Protein AF-W2JTZ6-F1 (afdb_monomer_lite)

Organism: Phytophthora nicotianae (NCBI:txid4792)

pLDDT: mean 95.56, std 3.24, range [76.06, 98.62]

InterPro domains:
  IPR036188 FAD/NAD(P)-binding domain superfamily [G3DSA:3.50.50.60] (10-244)
  IPR055275 Ferredoxin-NADP reductase-like [PTHR48467] (2-233)

Radius of gyration: 20.63 Å; chains: 1; bounding box: 49×45×59 Å

Sequence (244 aa):
MLEALPTPFGLVRSGVAPDHPEVKSVMNDFDKVAADERFHFLGNVRVGDDISLAELQRYYHAVVLAYGAAGDRELGVPGESLRGVMSARTFVNWYNGHPAFRDLELDLTHAETAVVIGQGNVAVDCARILTKKVDELATTDIAAHAVEALRNSGIKKVFLVGRRGSAQAAFTMKEIRELTKLKGVACIVDPGDLTRSMTAASEQEIKEQRARKRMNDLLVKAAEQFESAGDAERVVQIKFLSSP

Secondary structure (DSSP, 8-state):
-B-SSSS-STHHHHTS-TT-HHHHTTHHHHHHHHTSTT---B-S--BTTTB-HHHHHHH-S----------------TTTTSTT---HHHHHHHHTT-GGGTT-----SS-SEEEEE--SHHHHHHHHHHHS-HHHHTTTT--HHHHHHHHT----EEEEE-SS-GGG----HHHHHHHTT-TTEEEEE-HHHHHHH--HHHHHHHHH-HHHHHHHHHHHHHHHTSGGGGGSSEEEEEE-S---

Structure (mmCIF, N/CA/C/O backbone):
data_AF-W2JTZ6-F1
#
_entry.id   AF-W2JTZ6-F1
#
loop_
_atom_site.group_PDB
_atom_site.id
_atom_site.type_symbol
_atom_site.label_atom_id
_atom_site.label_alt_id
_atom_site.label_comp_id
_atom_site.label_asym_id
_atom_site.label_entity_id
_atom_site.label_seq_id
_atom_site.pdbx_PDB_ins_code
_atom_site.Cartn_x
_atom_site.Cartn_y
_atom_site.Cartn_z
_atom_site.occupancy
_atom_site.B_iso_or_equiv
_atom_site.auth_seq_id
_atom_site.auth_comp_id
_atom_site.auth_asym_id
_atom_site.auth_atom_id
_atom_site.pdbx_PDB_model_num
ATOM 1 N N . MET A 1 1 ? 12.398 1.020 -24.292 1.00 97.56 1 MET A N 1
ATOM 2 C CA . MET A 1 1 ? 12.126 0.742 -22.869 1.00 97.56 1 MET A CA 1
ATOM 3 C C . MET A 1 1 ? 12.391 -0.730 -22.619 1.00 97.56 1 MET A C 1
ATOM 5 O O . MET A 1 1 ? 11.814 -1.547 -23.326 1.00 97.56 1 MET A O 1
ATOM 9 N N . LEU A 1 2 ? 13.279 -1.044 -21.674 1.00 98.38 2 LEU A N 1
ATOM 10 C CA . LEU A 1 2 ? 13.535 -2.414 -21.222 1.00 98.38 2 LEU A CA 1
ATOM 11 C C . LEU A 1 2 ? 12.821 -2.622 -19.886 1.00 98.38 2 LEU A C 1
ATOM 13 O O . LEU A 1 2 ? 12.880 -1.733 -19.035 1.00 98.38 2 LEU A O 1
ATOM 17 N N . GLU A 1 3 ? 12.149 -3.754 -19.718 1.00 98.00 3 GLU A N 1
ATOM 18 C CA . GLU A 1 3 ? 11.386 -4.096 -18.515 1.00 98.00 3 GLU A CA 1
ATOM 19 C C . GLU A 1 3 ? 11.633 -5.559 -18.143 1.00 98.00 3 GLU A C 1
ATOM 21 O O . GLU A 1 3 ? 11.599 -6.442 -19.000 1.00 98.00 3 GLU A O 1
ATOM 26 N N . ALA A 1 4 ? 11.864 -5.820 -16.857 1.00 97.12 4 ALA A N 1
ATOM 27 C CA . ALA A 1 4 ? 12.154 -7.157 -16.354 1.00 97.12 4 ALA A CA 1
ATOM 28 C C . ALA A 1 4 ? 10.924 -8.075 -16.404 1.00 97.12 4 ALA A C 1
ATOM 30 O O . ALA A 1 4 ? 11.069 -9.287 -16.541 1.00 97.12 4 ALA A O 1
ATOM 31 N N . LEU A 1 5 ? 9.716 -7.522 -16.286 1.00 97.06 5 LEU A N 1
ATOM 32 C CA . LEU A 1 5 ? 8.464 -8.261 -16.427 1.00 97.06 5 LEU A CA 1
ATOM 33 C C . LEU A 1 5 ? 7.993 -8.330 -17.891 1.00 97.06 5 LEU A C 1
ATOM 35 O O . LEU A 1 5 ? 8.335 -7.477 -18.709 1.00 97.06 5 LEU A O 1
ATOM 39 N N . PRO A 1 6 ? 7.148 -9.313 -18.250 1.00 97.31 6 PRO A N 1
ATOM 40 C CA . PRO A 1 6 ? 6.520 -9.343 -19.573 1.00 97.31 6 PRO A CA 1
ATOM 41 C C . PRO A 1 6 ? 5.499 -8.209 -19.772 1.00 97.31 6 PRO A C 1
ATOM 43 O O . PRO A 1 6 ? 5.140 -7.893 -20.903 1.00 97.31 6 PRO A O 1
ATOM 46 N N . THR A 1 7 ? 5.015 -7.601 -18.685 1.00 97.00 7 THR A N 1
ATOM 47 C CA . THR A 1 7 ? 3.999 -6.542 -18.703 1.00 97.00 7 THR A CA 1
ATOM 48 C C . THR A 1 7 ? 4.588 -5.191 -18.283 1.00 97.00 7 THR A C 1
ATOM 50 O O . THR A 1 7 ? 5.295 -5.157 -17.274 1.00 97.00 7 THR A O 1
ATOM 53 N N . PRO A 1 8 ? 4.253 -4.082 -18.971 1.00 97.38 8 PRO A N 1
ATOM 54 C CA . PRO A 1 8 ? 4.706 -2.738 -18.610 1.00 97.38 8 PRO A CA 1
ATOM 55 C C . PRO A 1 8 ? 3.950 -2.159 -17.392 1.00 97.38 8 PRO A C 1
ATOM 57 O O . PRO A 1 8 ? 3.189 -2.845 -16.707 1.00 97.38 8 PRO A O 1
ATOM 60 N N . PHE A 1 9 ? 4.151 -0.856 -17.153 1.00 97.44 9 PHE A N 1
ATOM 61 C CA . PHE A 1 9 ? 3.452 0.013 -16.185 1.00 97.44 9 PHE A CA 1
ATOM 62 C C . PHE A 1 9 ? 3.862 -0.112 -14.713 1.00 97.44 9 PHE A C 1
ATOM 64 O O . PHE A 1 9 ? 3.437 0.711 -13.896 1.00 97.44 9 PHE A O 1
ATOM 71 N N . GLY A 1 10 ? 4.708 -1.084 -14.364 1.00 96.69 10 GLY A N 1
ATOM 72 C CA . GLY A 1 10 ? 5.255 -1.233 -13.014 1.00 96.69 10 GLY A CA 1
ATOM 73 C C . GLY A 1 10 ? 4.166 -1.193 -11.937 1.00 96.69 10 GLY A C 1
ATOM 74 O O . GLY A 1 10 ? 3.127 -1.844 -12.060 1.00 96.69 10 GLY A O 1
ATOM 75 N N . LEU A 1 11 ? 4.368 -0.372 -10.901 1.00 96.94 11 LEU A N 1
ATOM 76 C CA . LEU A 1 11 ? 3.443 -0.272 -9.766 1.00 96.94 11 LEU A CA 1
ATOM 77 C C . LEU A 1 11 ? 2.056 0.273 -10.121 1.00 96.94 11 LEU A C 1
ATOM 79 O O . LEU A 1 11 ? 1.141 0.086 -9.329 1.00 96.94 11 LEU A O 1
ATOM 83 N N . VAL A 1 12 ? 1.842 0.897 -11.282 1.00 97.50 12 VAL A N 1
ATOM 84 C CA . VAL A 1 12 ? 0.470 1.240 -11.694 1.00 97.50 12 VAL A CA 1
ATOM 85 C C . VAL A 1 12 ? -0.347 -0.040 -11.918 1.00 97.50 12 VAL A C 1
ATOM 87 O O . VAL A 1 12 ? -1.531 -0.075 -11.600 1.00 97.50 12 VAL A O 1
ATOM 90 N N . ARG A 1 13 ? 0.295 -1.117 -12.393 1.00 96.62 13 ARG A N 1
ATOM 91 C CA . ARG A 1 13 ? -0.318 -2.443 -12.553 1.00 96.62 13 ARG A CA 1
ATOM 92 C C . ARG A 1 13 ? -0.209 -3.289 -11.288 1.00 96.62 13 ARG A C 1
ATOM 94 O O . ARG A 1 13 ? -1.208 -3.836 -10.844 1.00 96.62 13 ARG A O 1
ATOM 101 N N . SER A 1 14 ? 0.995 -3.415 -10.732 1.00 94.75 14 SER A N 1
ATOM 102 C CA . SER A 1 14 ? 1.284 -4.363 -9.646 1.00 94.75 14 SER A CA 1
ATOM 103 C C . SER A 1 14 ? 1.190 -3.775 -8.236 1.00 94.75 14 SER A C 1
ATOM 105 O O . SER A 1 14 ? 1.214 -4.526 -7.266 1.00 94.75 14 SER A O 1
ATOM 107 N N . GLY A 1 15 ? 1.081 -2.452 -8.096 1.00 95.88 15 GLY A N 1
ATOM 108 C CA . GLY A 1 15 ? 1.086 -1.749 -6.809 1.00 95.88 15 GLY A CA 1
ATOM 109 C C . GLY A 1 15 ? -0.256 -1.119 -6.449 1.00 95.88 15 GLY A C 1
ATOM 110 O O . GLY A 1 15 ? -0.787 -1.386 -5.375 1.00 95.88 15 GLY A O 1
ATOM 111 N N . VAL A 1 16 ? -0.808 -0.290 -7.339 1.00 97.75 16 VAL A N 1
ATOM 112 C CA . VAL A 1 16 ? -2.101 0.382 -7.143 1.00 97.75 16 VAL A CA 1
ATOM 113 C C . VAL A 1 16 ? -3.165 -0.664 -6.833 1.00 97.75 16 VAL A C 1
ATOM 115 O O . VAL A 1 16 ? -3.282 -1.667 -7.542 1.00 97.75 16 VAL A O 1
ATOM 118 N N . ALA A 1 17 ? -3.912 -0.440 -5.754 1.00 97.44 17 ALA A N 1
ATOM 119 C CA . ALA A 1 17 ? -4.922 -1.378 -5.303 1.00 97.44 17 ALA A CA 1
ATOM 120 C C . ALA A 1 17 ? -5.992 -1.606 -6.388 1.00 97.44 17 ALA A C 1
ATOM 122 O O . ALA A 1 17 ? -6.328 -0.685 -7.141 1.00 97.44 17 ALA A O 1
ATOM 123 N N . PRO A 1 18 ? -6.543 -2.823 -6.483 1.00 97.19 18 PRO A N 1
ATOM 124 C CA . PRO A 1 18 ? -7.492 -3.174 -7.533 1.00 97.19 18 PRO A CA 1
ATOM 125 C C . PRO A 1 18 ? -8.821 -2.418 -7.409 1.00 97.19 18 PRO A C 1
ATOM 127 O O . PRO A 1 18 ? -9.527 -2.213 -8.392 1.00 97.19 18 PRO A O 1
ATOM 130 N N . ASP A 1 19 ? -9.139 -1.919 -6.214 1.00 96.00 19 ASP A N 1
ATOM 131 C CA . ASP A 1 19 ? -10.301 -1.074 -5.970 1.00 96.00 19 ASP A CA 1
ATOM 132 C C . ASP A 1 19 ? -10.053 0.435 -6.159 1.00 96.00 19 ASP A C 1
ATOM 134 O O . ASP A 1 19 ? -10.932 1.232 -5.833 1.00 96.00 19 ASP A O 1
ATOM 138 N N . HIS A 1 20 ? -8.911 0.810 -6.754 1.00 96.69 20 HIS A N 1
ATOM 139 C CA . HIS A 1 20 ? -8.592 2.162 -7.243 1.00 96.69 20 HIS A CA 1
ATOM 140 C C . HIS A 1 20 ? -8.365 2.207 -8.768 1.00 96.69 20 HIS A C 1
ATOM 142 O O . HIS A 1 20 ? -7.307 2.657 -9.236 1.00 96.69 20 HIS A O 1
ATOM 148 N N . PRO A 1 21 ? -9.328 1.752 -9.592 1.00 94.94 21 PRO A N 1
ATOM 149 C CA . PRO A 1 21 ? -9.170 1.722 -11.046 1.00 94.94 21 PRO A CA 1
ATOM 150 C C . PRO A 1 21 ? -8.955 3.118 -11.651 1.00 94.94 21 PRO A C 1
ATOM 152 O O . PRO A 1 21 ? -8.290 3.256 -12.678 1.00 94.94 21 PRO A O 1
ATOM 155 N N . GLU A 1 22 ? -9.452 4.177 -11.009 1.00 95.06 22 GLU A N 1
ATOM 156 C CA . GLU A 1 22 ? -9.273 5.551 -11.469 1.00 95.06 22 GLU A CA 1
ATOM 157 C C . GLU A 1 22 ? -7.802 5.981 -11.466 1.00 95.06 22 GLU A C 1
ATOM 159 O O . GLU A 1 22 ? -7.385 6.735 -12.344 1.00 95.06 22 GLU A O 1
ATOM 164 N N . VAL A 1 23 ? -6.991 5.463 -10.538 1.00 93.88 23 VAL A N 1
ATOM 165 C CA . VAL A 1 23 ? -5.548 5.742 -10.491 1.00 93.88 23 VAL A CA 1
ATOM 166 C C . VAL A 1 23 ? -4.819 4.987 -11.607 1.00 93.88 23 VAL A C 1
ATOM 168 O O . VAL A 1 23 ? -3.849 5.500 -12.164 1.00 93.88 23 VAL A O 1
ATOM 171 N N . LYS A 1 24 ? -5.322 3.810 -12.007 1.00 96.38 24 LYS A N 1
ATOM 172 C CA . LYS A 1 24 ? -4.776 3.018 -13.123 1.00 96.38 24 LYS A CA 1
ATOM 173 C C . LYS A 1 24 ? -5.055 3.644 -14.497 1.00 96.38 24 LYS A C 1
ATOM 175 O O . LYS A 1 24 ? -4.393 3.289 -15.466 1.00 96.38 24 LYS A O 1
ATOM 180 N N . SER A 1 25 ? -5.957 4.626 -14.592 1.00 95.38 25 SER A N 1
ATOM 181 C CA . SER A 1 25 ? -6.296 5.301 -15.857 1.00 95.38 25 SER A CA 1
ATOM 182 C C . SER A 1 25 ? -5.115 6.001 -16.546 1.00 95.38 25 SER A C 1
ATOM 184 O O . SER A 1 25 ? -5.151 6.175 -17.765 1.00 95.38 25 SER A O 1
ATOM 186 N N . VAL A 1 26 ? -4.047 6.329 -15.804 1.00 96.50 26 VAL A N 1
ATOM 187 C CA . VAL A 1 26 ? -2.792 6.870 -16.358 1.00 96.50 26 VAL A CA 1
ATOM 188 C C . VAL A 1 26 ? -2.120 5.913 -17.354 1.00 96.50 26 VAL A C 1
ATOM 190 O O . VAL A 1 26 ? -1.372 6.362 -18.218 1.00 96.50 26 VAL A O 1
ATOM 193 N N . MET A 1 27 ? -2.431 4.608 -17.304 1.00 96.56 27 MET A N 1
ATOM 194 C CA . MET A 1 27 ? -1.969 3.640 -18.309 1.00 96.56 27 MET A CA 1
ATOM 195 C C . MET A 1 27 ? -2.366 4.053 -19.732 1.00 96.56 27 MET A C 1
ATOM 197 O O . MET A 1 27 ? -1.565 3.887 -20.642 1.00 96.56 27 MET A O 1
ATOM 201 N N . ASN A 1 28 ? -3.523 4.701 -19.915 1.00 97.00 28 ASN A N 1
ATOM 202 C CA . ASN A 1 28 ? -3.952 5.188 -21.229 1.00 97.00 28 ASN A CA 1
ATOM 203 C C . ASN A 1 28 ? -2.989 6.236 -21.809 1.00 97.00 28 ASN A C 1
ATOM 205 O O . ASN A 1 28 ? -2.818 6.322 -23.022 1.00 97.00 28 ASN A O 1
ATOM 209 N N . ASP A 1 29 ? -2.374 7.063 -20.961 1.00 97.31 29 ASP A N 1
ATOM 210 C CA . ASP A 1 29 ? -1.395 8.051 -21.414 1.00 97.31 29 ASP A CA 1
ATOM 211 C C . ASP A 1 29 ? -0.051 7.389 -21.733 1.00 97.31 29 ASP A C 1
ATOM 213 O O . ASP A 1 29 ? 0.616 7.785 -22.688 1.00 97.31 29 ASP A O 1
ATOM 217 N N . PHE A 1 30 ? 0.318 6.331 -21.004 1.00 97.44 30 PHE A N 1
ATOM 218 C CA . PHE A 1 30 ? 1.478 5.509 -21.349 1.00 97.44 30 PHE A CA 1
ATOM 219 C C . PHE A 1 30 ? 1.282 4.776 -22.676 1.00 97.44 30 PHE A C 1
ATOM 221 O O . PHE A 1 30 ? 2.208 4.753 -23.482 1.00 97.44 30 PHE A O 1
ATOM 228 N N . ASP A 1 31 ? 0.083 4.260 -22.946 1.00 97.50 31 ASP A N 1
ATOM 229 C CA . ASP A 1 31 ? -0.252 3.62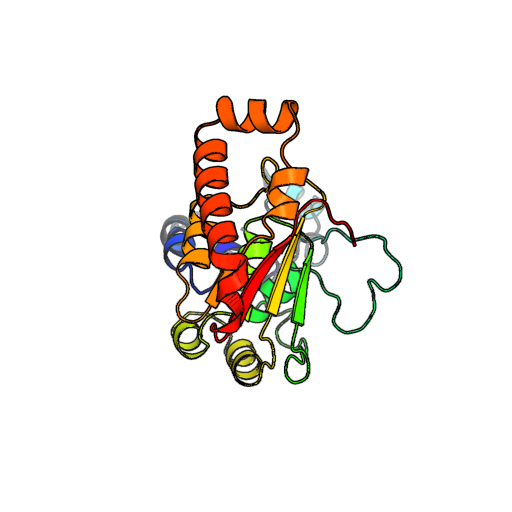1 -24.221 1.00 97.50 31 ASP A CA 1
ATOM 230 C C . ASP A 1 31 ? -0.155 4.601 -25.395 1.00 97.50 31 ASP A C 1
ATOM 232 O O . ASP A 1 31 ? 0.398 4.261 -26.439 1.00 97.50 31 ASP A O 1
ATOM 236 N N . LYS A 1 32 ? -0.605 5.852 -25.220 1.00 97.69 32 LYS A N 1
ATOM 237 C CA . LYS A 1 32 ? -0.434 6.901 -26.243 1.00 97.69 32 LYS A CA 1
ATOM 238 C C . LYS A 1 32 ? 1.036 7.168 -26.555 1.00 97.69 32 LYS A C 1
ATOM 240 O O . LYS A 1 32 ? 1.377 7.370 -27.715 1.00 97.69 32 LYS A O 1
ATOM 245 N N . VAL A 1 33 ? 1.899 7.184 -25.537 1.00 97.00 33 VAL A N 1
ATOM 246 C CA . VAL A 1 33 ? 3.350 7.334 -25.731 1.00 97.00 33 VAL A CA 1
ATOM 247 C C . VAL A 1 33 ? 3.932 6.097 -26.415 1.00 97.00 33 VAL A C 1
ATOM 249 O O . VAL A 1 33 ? 4.762 6.230 -27.310 1.00 97.00 33 VAL A O 1
ATOM 252 N N . ALA A 1 34 ? 3.489 4.901 -26.022 1.00 97.31 34 ALA A N 1
ATOM 253 C CA . ALA A 1 34 ? 3.981 3.644 -26.571 1.00 97.31 34 ALA A CA 1
ATOM 254 C C . ALA A 1 34 ? 3.547 3.392 -28.025 1.00 97.31 34 ALA A C 1
ATOM 256 O O . ALA A 1 34 ? 4.187 2.602 -28.712 1.00 97.31 34 ALA A O 1
ATOM 257 N N . ALA A 1 35 ? 2.491 4.065 -28.491 1.00 97.69 35 ALA A N 1
ATOM 258 C CA . ALA A 1 35 ? 2.005 3.997 -29.867 1.00 97.69 35 ALA A CA 1
ATOM 259 C C . ALA A 1 35 ? 2.863 4.785 -30.878 1.00 97.69 35 ALA A C 1
ATOM 261 O O . ALA A 1 35 ? 2.657 4.651 -32.083 1.00 97.69 35 ALA A O 1
ATOM 262 N N . ASP A 1 36 ? 3.800 5.620 -30.420 1.00 98.31 36 ASP A N 1
ATOM 263 C CA . ASP A 1 36 ? 4.726 6.334 -31.300 1.00 98.31 36 ASP A CA 1
ATOM 264 C C . ASP A 1 36 ? 5.727 5.354 -31.937 1.00 98.31 36 ASP A C 1
ATOM 266 O O . ASP A 1 36 ? 6.377 4.591 -31.227 1.00 98.31 36 ASP A O 1
ATOM 270 N N . GLU A 1 37 ? 5.911 5.401 -33.260 1.00 98.06 37 GLU A N 1
ATOM 271 C CA . GLU A 1 37 ? 6.823 4.503 -33.999 1.00 98.06 37 GLU A CA 1
ATOM 272 C C . GLU A 1 37 ? 8.285 4.574 -33.521 1.00 98.06 37 GLU A C 1
ATOM 274 O O . GLU A 1 37 ? 9.084 3.668 -33.757 1.00 98.06 37 GLU A O 1
ATOM 279 N N . ARG A 1 38 ? 8.667 5.658 -32.837 1.00 98.31 38 ARG A N 1
ATOM 280 C CA . ARG A 1 38 ? 10.009 5.832 -32.267 1.00 98.31 38 ARG A CA 1
ATOM 281 C C . ARG A 1 38 ? 10.167 5.099 -30.933 1.00 98.31 38 ARG A C 1
ATOM 283 O O . ARG A 1 38 ? 11.293 4.944 -30.452 1.00 98.31 38 ARG A O 1
ATOM 290 N N . PHE A 1 39 ? 9.075 4.656 -30.315 1.00 98.44 39 PHE A N 1
ATOM 291 C CA . PHE A 1 39 ? 9.077 3.940 -29.049 1.00 98.44 39 PHE A CA 1
ATOM 292 C C . PHE A 1 39 ? 9.062 2.424 -29.266 1.00 98.44 39 PHE A C 1
ATOM 294 O O . PHE A 1 39 ? 8.254 1.880 -30.004 1.00 98.44 39 PHE A O 1
ATOM 301 N N . HIS A 1 40 ? 9.945 1.725 -28.554 1.00 97.94 40 HIS A N 1
ATOM 302 C CA . HIS A 1 40 ? 10.020 0.266 -28.578 1.00 97.94 40 HIS A CA 1
ATOM 303 C C . HIS A 1 40 ? 10.005 -0.272 -27.148 1.00 97.94 40 HIS A C 1
ATOM 305 O O . HIS A 1 40 ? 10.803 0.169 -26.310 1.00 97.94 40 HIS A O 1
ATOM 311 N N . PHE A 1 41 ? 9.119 -1.227 -26.865 1.00 98.25 41 PHE A N 1
ATOM 312 C CA . PHE A 1 41 ? 9.052 -1.945 -25.592 1.00 98.25 41 PHE A CA 1
ATOM 313 C C . PHE A 1 41 ? 9.634 -3.351 -25.737 1.00 98.25 41 PHE A C 1
ATOM 315 O O . PHE A 1 41 ? 9.275 -4.086 -26.653 1.00 98.25 41 PHE A O 1
ATOM 322 N N . LEU A 1 42 ? 10.512 -3.722 -24.809 1.00 98.12 42 LEU A N 1
ATOM 323 C CA . LEU A 1 42 ? 11.109 -5.049 -24.700 1.00 98.12 42 LEU A CA 1
ATOM 324 C C . LEU A 1 42 ? 10.929 -5.515 -23.252 1.00 98.12 42 LEU A C 1
ATOM 326 O O . LEU A 1 42 ? 11.684 -5.114 -22.364 1.00 98.12 42 LEU A O 1
ATOM 330 N N . GLY A 1 43 ? 9.878 -6.300 -23.022 1.00 98.12 43 GLY A N 1
ATOM 331 C CA . GLY A 1 43 ? 9.610 -6.939 -21.734 1.00 98.12 43 GLY A CA 1
ATOM 332 C C . GLY A 1 43 ? 10.411 -8.227 -21.555 1.00 98.12 43 GLY A C 1
ATOM 333 O O . GLY A 1 43 ? 10.981 -8.751 -22.511 1.00 98.12 43 GLY A O 1
ATOM 334 N N . ASN A 1 44 ? 10.412 -8.755 -20.332 1.00 98.06 44 ASN A N 1
ATOM 335 C CA . ASN A 1 44 ? 11.187 -9.935 -19.941 1.00 98.06 44 ASN A CA 1
ATOM 336 C C . ASN A 1 44 ? 12.702 -9.781 -20.205 1.00 98.06 44 ASN A C 1
ATOM 338 O O . ASN A 1 44 ? 13.369 -10.742 -20.580 1.00 98.06 44 ASN A O 1
ATOM 342 N N . VAL A 1 45 ? 13.224 -8.561 -20.037 1.00 98.06 45 VAL A N 1
ATOM 343 C CA . VAL A 1 45 ? 14.650 -8.222 -20.145 1.00 98.06 45 VAL A CA 1
ATOM 344 C C . VAL A 1 45 ? 15.094 -7.533 -18.862 1.00 98.06 45 VAL A C 1
ATOM 346 O O . VAL A 1 45 ? 14.734 -6.386 -18.581 1.00 98.06 45 VAL A O 1
ATOM 349 N N . ARG A 1 46 ? 15.913 -8.220 -18.074 1.00 96.94 46 ARG A N 1
ATOM 350 C CA . ARG A 1 46 ? 16.429 -7.734 -16.802 1.00 96.94 46 ARG A CA 1
ATOM 351 C C . ARG A 1 46 ? 17.819 -7.136 -16.967 1.00 96.94 46 ARG A C 1
ATOM 353 O O . ARG A 1 46 ? 18.819 -7.834 -17.119 1.00 96.94 46 ARG A O 1
ATOM 360 N N . VAL A 1 47 ? 17.889 -5.812 -16.876 1.00 97.25 47 VAL A N 1
ATOM 361 C CA . VAL A 1 47 ? 19.167 -5.091 -16.861 1.00 97.25 47 VAL A CA 1
ATOM 362 C C . VAL A 1 47 ? 19.938 -5.433 -15.582 1.00 97.25 47 VAL A C 1
ATOM 364 O O . VAL A 1 47 ? 19.403 -5.301 -14.484 1.00 97.25 47 VAL A O 1
ATOM 367 N N . GLY A 1 48 ? 21.192 -5.848 -15.735 1.00 96.19 48 GLY A N 1
ATOM 368 C CA . GLY A 1 48 ? 22.047 -6.387 -14.675 1.00 96.19 48 GLY A CA 1
ATOM 369 C C . GLY A 1 48 ? 22.265 -7.898 -14.784 1.00 96.19 48 GLY A C 1
ATOM 370 O O . GLY A 1 48 ? 23.355 -8.346 -14.442 1.00 96.19 48 GLY A O 1
ATOM 371 N N . ASP A 1 49 ? 21.291 -8.630 -15.339 1.00 96.50 49 ASP A N 1
ATOM 372 C CA . ASP A 1 49 ? 21.340 -10.091 -15.488 1.00 96.50 49 ASP A CA 1
ATOM 373 C C . ASP A 1 49 ? 21.413 -10.496 -16.972 1.00 96.50 49 ASP A C 1
ATOM 375 O O . ASP A 1 49 ? 22.392 -11.104 -17.399 1.00 96.50 49 ASP A O 1
ATOM 379 N N . ASP A 1 50 ? 20.421 -10.101 -17.779 1.00 97.69 50 ASP A N 1
ATOM 380 C CA . ASP A 1 50 ? 20.343 -10.441 -19.210 1.00 97.69 50 ASP A CA 1
ATOM 381 C C . ASP A 1 50 ? 21.198 -9.508 -20.083 1.00 97.69 50 ASP A C 1
ATOM 383 O O . ASP A 1 50 ? 21.691 -9.896 -21.140 1.00 97.69 50 ASP A O 1
ATOM 387 N N . ILE A 1 51 ? 21.352 -8.252 -19.651 1.00 97.75 51 ILE A N 1
ATOM 388 C CA . ILE A 1 51 ? 22.195 -7.240 -20.297 1.00 97.75 51 ILE A CA 1
ATOM 389 C C . ILE A 1 51 ? 22.768 -6.291 -19.248 1.00 97.75 51 ILE A C 1
ATOM 391 O O . ILE A 1 51 ? 22.047 -5.778 -18.391 1.00 97.75 51 ILE A O 1
ATOM 395 N N . SER A 1 52 ? 24.067 -6.017 -19.302 1.00 98.06 52 SER A N 1
ATOM 396 C CA . SER A 1 52 ? 24.711 -5.107 -18.358 1.00 98.06 52 SER A CA 1
ATOM 397 C C . SER A 1 52 ? 24.453 -3.634 -18.700 1.00 98.06 52 SER A C 1
ATOM 399 O O . SER A 1 52 ? 24.246 -3.250 -19.854 1.00 98.06 52 SER A O 1
ATOM 401 N N . LEU A 1 53 ? 24.543 -2.759 -17.692 1.00 97.88 53 LEU A N 1
ATOM 402 C CA . LEU A 1 53 ? 24.487 -1.310 -17.914 1.00 97.88 53 LEU A CA 1
ATOM 403 C C . LEU A 1 53 ? 25.613 -0.828 -18.847 1.00 97.88 53 LEU A C 1
ATOM 405 O O . LEU A 1 53 ? 25.390 0.054 -19.673 1.00 97.88 53 LEU A O 1
ATOM 409 N N . ALA A 1 54 ? 26.803 -1.427 -18.741 1.00 98.06 54 ALA A N 1
ATOM 410 C CA . ALA A 1 54 ? 27.949 -1.083 -19.577 1.00 98.06 54 ALA A CA 1
ATOM 411 C C . ALA A 1 54 ? 27.705 -1.415 -21.058 1.00 98.06 54 ALA A C 1
ATOM 413 O O . ALA A 1 54 ? 28.127 -0.660 -21.931 1.00 98.06 54 ALA A O 1
ATOM 414 N N . GLU A 1 55 ? 27.007 -2.514 -21.355 1.00 97.94 55 GLU A N 1
ATOM 415 C CA . GLU A 1 55 ? 26.590 -2.839 -22.722 1.00 97.94 55 GLU A CA 1
ATOM 416 C C . GLU A 1 55 ? 25.572 -1.826 -23.243 1.00 97.94 55 GLU A C 1
ATOM 418 O O . GLU A 1 55 ? 25.760 -1.288 -24.331 1.00 97.94 55 GLU A O 1
ATOM 423 N N . LEU A 1 56 ? 24.554 -1.473 -22.451 1.00 97.94 56 LEU A N 1
ATOM 424 C CA . LEU A 1 56 ? 23.579 -0.447 -22.845 1.00 97.94 56 LEU A CA 1
ATOM 425 C C . LEU A 1 56 ? 24.249 0.894 -23.168 1.00 97.94 56 LEU A C 1
ATOM 427 O O . LEU A 1 56 ? 23.922 1.519 -24.172 1.00 97.94 56 LEU A O 1
ATOM 431 N N . GLN A 1 57 ? 25.230 1.313 -22.369 1.00 97.94 57 GLN A N 1
ATOM 432 C CA . GLN A 1 57 ? 25.975 2.555 -22.599 1.00 97.94 57 GLN A CA 1
ATOM 433 C C . GLN A 1 57 ? 26.804 2.554 -23.894 1.00 97.94 57 GLN A C 1
ATOM 435 O O . GLN A 1 57 ? 27.165 3.624 -24.375 1.00 97.94 57 GLN A O 1
ATOM 440 N N . ARG A 1 58 ? 27.106 1.385 -24.477 1.00 98.06 58 ARG A N 1
ATOM 441 C CA . ARG A 1 58 ? 27.779 1.290 -25.786 1.00 98.06 58 ARG A CA 1
ATOM 442 C C . ARG A 1 58 ? 26.811 1.465 -26.953 1.00 98.06 58 ARG A C 1
ATOM 444 O O . ARG A 1 58 ? 27.216 1.973 -27.993 1.00 98.06 58 ARG A O 1
ATOM 451 N N . TYR A 1 59 ? 25.562 1.022 -26.796 1.00 96.56 59 TYR A N 1
ATOM 452 C CA . TYR A 1 59 ? 24.561 1.019 -27.870 1.00 96.56 59 TYR A CA 1
ATOM 453 C C . TYR A 1 59 ? 23.651 2.251 -27.873 1.00 96.56 59 TYR A C 1
ATOM 455 O O . TYR A 1 59 ? 23.080 2.583 -28.909 1.00 96.56 59 TYR A O 1
ATOM 463 N N . TYR A 1 60 ? 23.509 2.932 -26.736 1.00 98.06 60 TYR A N 1
ATOM 464 C CA . TYR A 1 60 ? 22.617 4.077 -26.583 1.00 98.06 60 TYR A CA 1
ATOM 465 C C . TYR A 1 60 ? 23.389 5.344 -26.215 1.00 98.06 60 TYR A C 1
ATOM 467 O O . TYR A 1 60 ? 24.249 5.330 -25.340 1.00 98.06 60 TYR A O 1
ATOM 475 N N . HIS A 1 61 ? 23.013 6.472 -26.824 1.00 98.44 61 HIS A N 1
ATOM 476 C CA . HIS A 1 61 ? 23.574 7.790 -26.497 1.00 98.44 61 HIS A CA 1
ATOM 477 C C . HIS A 1 61 ? 23.323 8.208 -25.038 1.00 98.44 61 HIS A C 1
ATOM 479 O O . HIS A 1 61 ? 24.114 8.947 -24.458 1.00 98.44 61 HIS A O 1
ATOM 485 N N . ALA A 1 62 ? 22.209 7.761 -24.454 1.00 98.31 62 ALA A N 1
ATOM 486 C CA . ALA A 1 62 ? 21.843 8.013 -23.068 1.00 98.31 62 ALA A CA 1
ATOM 487 C C . ALA A 1 62 ? 21.037 6.836 -22.509 1.00 98.31 62 ALA A C 1
ATOM 489 O O . ALA A 1 62 ? 20.264 6.204 -23.230 1.00 98.31 62 ALA A O 1
ATOM 490 N N . VAL A 1 63 ? 21.189 6.577 -21.209 1.00 98.12 63 VAL A N 1
ATOM 491 C CA . VAL A 1 63 ? 20.444 5.545 -20.478 1.00 98.12 63 VAL A CA 1
ATOM 492 C C . VAL A 1 63 ? 19.766 6.191 -19.275 1.00 98.12 63 VAL A C 1
ATOM 494 O O . VAL A 1 63 ? 20.426 6.834 -18.461 1.00 98.12 63 VAL A O 1
ATOM 497 N N . VAL A 1 64 ? 18.449 6.014 -19.158 1.00 98.31 64 VAL A N 1
ATOM 498 C CA . VAL A 1 64 ? 17.650 6.514 -18.031 1.00 98.31 64 VAL A CA 1
ATOM 499 C C . VAL A 1 64 ? 17.284 5.343 -17.125 1.00 98.31 64 VAL A C 1
ATOM 501 O O . VAL A 1 64 ? 16.596 4.417 -17.551 1.00 98.31 64 VAL A O 1
ATOM 504 N N . LEU A 1 65 ? 17.738 5.384 -15.872 1.00 97.69 65 LEU A N 1
ATOM 505 C CA . LEU A 1 65 ? 17.408 4.369 -14.873 1.00 97.69 65 LEU A CA 1
ATOM 506 C C . LEU A 1 65 ? 16.082 4.723 -14.192 1.00 97.69 65 LEU A C 1
ATOM 508 O O . LEU A 1 65 ? 16.003 5.698 -13.450 1.00 97.69 65 LEU A O 1
ATOM 512 N N . ALA A 1 66 ? 15.049 3.920 -14.449 1.00 97.19 66 ALA A N 1
ATOM 513 C CA . ALA A 1 66 ? 13.687 4.134 -13.952 1.00 97.19 66 ALA A CA 1
ATOM 514 C C . ALA A 1 66 ? 13.077 2.864 -13.319 1.00 97.19 66 ALA A C 1
ATOM 516 O O . ALA A 1 66 ? 11.875 2.638 -13.402 1.00 97.19 66 ALA A O 1
ATOM 517 N N . TYR A 1 67 ? 13.902 2.026 -12.680 1.00 95.62 67 TYR A N 1
ATOM 518 C CA . TYR A 1 67 ? 13.511 0.704 -12.156 1.00 95.62 67 TYR A CA 1
ATOM 519 C C . TYR A 1 67 ? 12.798 0.735 -10.786 1.00 95.62 67 TYR A C 1
ATOM 521 O O . TYR A 1 67 ? 12.508 -0.309 -10.202 1.00 95.62 67 TYR A O 1
ATOM 529 N N . GLY A 1 68 ? 12.513 1.926 -10.253 1.00 95.25 68 GLY A N 1
ATOM 530 C CA . GLY A 1 68 ? 11.833 2.092 -8.968 1.00 95.25 68 GLY A CA 1
ATOM 531 C C . GLY A 1 68 ? 12.636 1.567 -7.770 1.00 95.25 68 GLY A C 1
ATOM 532 O O . GLY A 1 68 ? 13.863 1.595 -7.762 1.00 95.25 68 GLY A O 1
ATOM 533 N N . ALA A 1 69 ? 11.928 1.119 -6.729 1.00 91.38 69 ALA A N 1
ATOM 534 C CA . ALA A 1 69 ? 12.512 0.594 -5.495 1.00 91.38 69 ALA A CA 1
ATOM 535 C C . ALA A 1 69 ? 11.920 -0.787 -5.168 1.00 91.38 69 ALA A C 1
ATOM 537 O O . ALA A 1 69 ? 10.826 -0.886 -4.606 1.00 91.38 69 ALA A O 1
ATOM 538 N N . ALA A 1 70 ? 12.646 -1.846 -5.536 1.00 79.62 70 ALA A N 1
ATOM 539 C CA . ALA A 1 70 ? 12.198 -3.235 -5.391 1.00 79.62 70 ALA A CA 1
ATOM 540 C C . ALA A 1 70 ? 12.453 -3.840 -3.997 1.00 79.62 70 ALA A C 1
ATOM 542 O O . ALA A 1 70 ? 11.792 -4.812 -3.634 1.00 79.62 70 ALA A O 1
ATOM 543 N N . GLY A 1 71 ? 13.384 -3.270 -3.222 1.00 81.81 71 GLY A N 1
ATOM 544 C CA . GLY A 1 71 ? 13.756 -3.752 -1.889 1.00 81.81 71 GLY A CA 1
ATOM 545 C C . GLY A 1 71 ? 12.775 -3.334 -0.792 1.00 81.81 71 GLY A C 1
ATOM 546 O O . GLY A 1 71 ? 12.282 -2.197 -0.770 1.00 81.81 71 GLY A O 1
ATOM 547 N N . ASP A 1 72 ? 12.486 -4.266 0.115 1.00 85.81 72 ASP A N 1
ATOM 548 C CA . ASP A 1 72 ? 11.683 -4.025 1.311 1.00 85.81 72 ASP A CA 1
ATOM 549 C C . ASP A 1 72 ? 12.531 -3.451 2.447 1.00 85.81 72 ASP A C 1
ATOM 551 O O . ASP A 1 72 ? 13.747 -3.618 2.496 1.00 85.81 72 ASP A O 1
ATOM 555 N N . ARG A 1 73 ? 11.873 -2.745 3.370 1.00 88.62 73 ARG A N 1
ATOM 556 C CA . ARG A 1 73 ? 12.489 -2.354 4.638 1.00 88.62 73 ARG A CA 1
ATOM 557 C C . ARG A 1 73 ? 12.151 -3.414 5.670 1.00 88.62 73 ARG A C 1
ATOM 559 O O . ARG A 1 73 ? 10.980 -3.567 6.011 1.00 88.62 73 ARG A O 1
ATOM 566 N N . GLU A 1 74 ? 13.173 -4.102 6.149 1.00 91.88 74 GLU A N 1
ATOM 567 C CA . GLU A 1 74 ? 13.061 -5.055 7.251 1.00 91.88 74 GLU A CA 1
ATOM 568 C C . GLU A 1 74 ? 12.785 -4.327 8.573 1.00 91.88 74 GLU A C 1
ATOM 570 O O . GLU A 1 74 ? 13.073 -3.129 8.718 1.00 91.88 74 GLU A O 1
ATOM 575 N N . LEU A 1 75 ? 12.175 -5.040 9.521 1.00 93.75 75 LEU A N 1
ATOM 576 C CA . LEU A 1 75 ? 11.869 -4.497 10.842 1.00 93.75 75 LEU A CA 1
ATOM 577 C C . LEU A 1 75 ? 13.091 -4.586 11.761 1.00 93.75 75 LEU A C 1
ATOM 579 O O . LEU A 1 75 ? 13.256 -3.720 12.619 1.00 93.75 75 LEU A O 1
ATOM 583 N N . GLY A 1 76 ? 13.953 -5.586 11.557 1.00 94.94 76 GLY A N 1
ATOM 584 C CA . GLY A 1 76 ? 15.130 -5.836 12.381 1.00 94.94 76 GLY A CA 1
ATOM 585 C C . GLY A 1 76 ? 14.764 -6.330 13.779 1.00 94.94 76 GLY A C 1
ATOM 586 O O . GLY A 1 76 ? 15.441 -5.978 14.746 1.00 94.94 76 GLY A O 1
ATOM 587 N N . VAL A 1 77 ? 13.666 -7.083 13.904 1.00 96.19 77 VAL A N 1
ATOM 588 C CA . VAL A 1 77 ? 13.136 -7.570 15.187 1.00 96.19 77 VAL A CA 1
ATOM 589 C C . VAL A 1 77 ? 13.147 -9.100 15.254 1.00 96.19 77 VAL A C 1
ATOM 591 O O . VAL A 1 77 ? 12.974 -9.770 14.231 1.00 96.19 77 VAL A O 1
ATOM 594 N N . PRO A 1 78 ? 13.315 -9.696 16.451 1.00 97.38 78 PRO A N 1
ATOM 595 C CA . PRO A 1 78 ? 13.231 -11.143 16.610 1.00 97.38 78 PRO A CA 1
ATOM 596 C C . PRO A 1 78 ? 11.906 -11.705 16.080 1.00 97.38 78 PRO A C 1
ATOM 598 O O . PRO A 1 78 ? 10.832 -11.227 16.433 1.00 97.38 78 PRO A O 1
ATOM 601 N N . GLY A 1 79 ? 11.989 -12.752 15.255 1.00 95.75 79 GLY A N 1
ATOM 602 C CA . GLY A 1 79 ? 10.818 -13.419 14.684 1.00 95.75 79 GLY A CA 1
ATOM 603 C C . GLY A 1 79 ? 10.298 -12.822 13.372 1.00 95.75 79 GLY A C 1
ATOM 604 O O . GLY A 1 79 ? 9.285 -13.303 12.873 1.00 95.75 79 GLY A O 1
ATOM 605 N N . GLU A 1 80 ? 10.981 -11.842 12.767 1.00 95.62 80 GLU A N 1
ATOM 606 C CA . GLU A 1 80 ? 10.543 -11.248 11.490 1.00 95.62 80 GLU A CA 1
ATOM 607 C C . GLU A 1 80 ? 10.557 -12.214 10.287 1.00 95.62 80 GLU A C 1
ATOM 609 O O . GLU A 1 80 ? 9.970 -11.917 9.252 1.00 95.62 80 GLU A O 1
ATOM 614 N N . SER A 1 81 ? 11.177 -13.389 10.435 1.00 94.25 81 SER A N 1
ATOM 615 C CA . SER A 1 81 ? 11.190 -14.478 9.448 1.00 94.25 81 SER A CA 1
ATOM 616 C C . SER A 1 81 ? 10.167 -15.590 9.720 1.00 94.25 81 SER A C 1
ATOM 618 O O . SER A 1 81 ? 10.138 -16.589 8.998 1.00 94.25 81 SER A O 1
ATOM 620 N N . LEU A 1 82 ? 9.341 -15.466 10.767 1.00 94.81 82 LEU A N 1
AT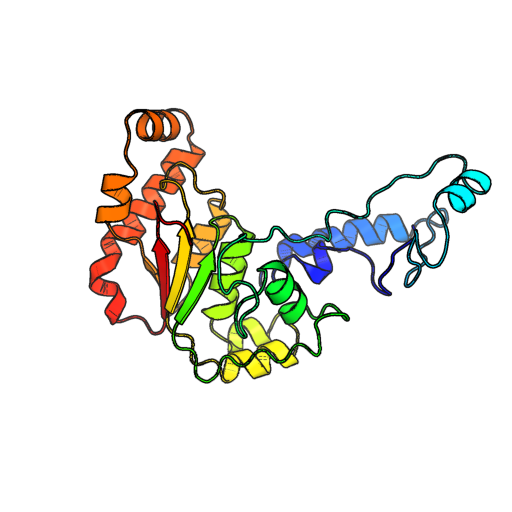OM 621 C CA . LEU A 1 82 ? 8.313 -16.460 11.081 1.00 94.81 82 LEU A CA 1
ATOM 622 C C . LEU A 1 82 ? 7.225 -16.501 10.000 1.00 94.81 82 LEU A C 1
ATOM 624 O O . LEU A 1 82 ? 6.884 -15.495 9.377 1.00 94.81 82 LEU A O 1
ATOM 628 N N . ARG A 1 83 ? 6.617 -17.680 9.821 1.00 92.12 83 ARG A N 1
ATOM 629 C CA . ARG A 1 83 ? 5.461 -17.847 8.931 1.00 92.12 83 ARG A CA 1
ATOM 630 C C . ARG A 1 83 ? 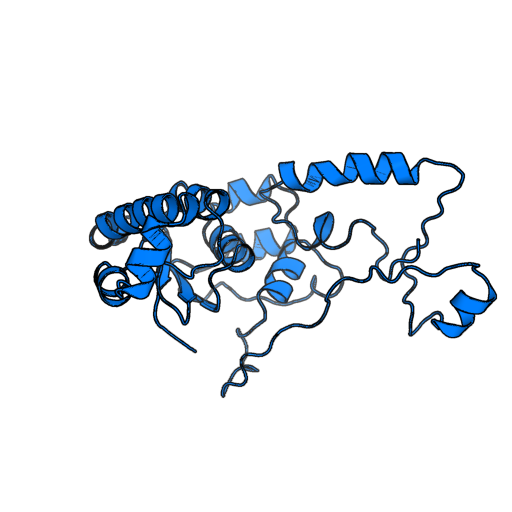4.347 -16.872 9.329 1.00 92.12 83 ARG A C 1
ATOM 632 O O . ARG A 1 83 ? 3.996 -16.774 10.500 1.00 92.12 83 ARG A O 1
ATOM 639 N N . GLY A 1 84 ? 3.777 -16.192 8.336 1.00 91.94 84 GLY A N 1
ATOM 640 C CA . GLY A 1 84 ? 2.745 -15.168 8.533 1.00 91.94 84 GLY A CA 1
ATOM 641 C C . GLY A 1 84 ? 3.296 -13.745 8.662 1.00 91.94 84 GLY A C 1
ATOM 642 O O . GLY A 1 84 ? 2.519 -12.797 8.577 1.00 91.94 84 GLY A O 1
ATOM 643 N N . VAL A 1 85 ? 4.617 -13.574 8.792 1.00 95.50 85 VAL A N 1
ATOM 644 C CA . VAL A 1 85 ? 5.275 -12.267 8.688 1.00 95.50 85 VAL A CA 1
ATOM 645 C C . VAL A 1 85 ? 5.724 -12.046 7.246 1.00 95.50 85 VAL A C 1
ATOM 647 O O . VAL A 1 85 ? 6.415 -12.874 6.658 1.00 95.50 85 VAL A O 1
ATOM 650 N N . MET A 1 86 ? 5.309 -10.928 6.655 1.00 95.25 86 MET A N 1
ATOM 651 C CA . MET A 1 86 ? 5.723 -10.524 5.311 1.00 95.25 86 MET A CA 1
ATOM 652 C C . MET A 1 86 ? 5.653 -9.013 5.141 1.00 95.25 86 MET A C 1
ATOM 654 O O . MET A 1 86 ? 4.955 -8.316 5.881 1.00 95.25 86 MET A O 1
ATOM 658 N N . SER A 1 87 ? 6.352 -8.501 4.131 1.00 96.00 87 SER A N 1
ATOM 659 C CA . SER A 1 87 ? 6.240 -7.098 3.759 1.00 96.00 87 SER A CA 1
ATOM 660 C C . SER A 1 87 ? 4.857 -6.789 3.181 1.00 96.00 87 SER A C 1
ATOM 662 O O . SER A 1 87 ? 4.222 -7.619 2.524 1.00 96.00 87 SER A O 1
ATOM 664 N N . ALA A 1 88 ? 4.403 -5.547 3.364 1.00 96.38 88 ALA A N 1
ATOM 665 C CA . ALA A 1 88 ? 3.177 -5.082 2.722 1.00 96.38 88 ALA A CA 1
ATOM 666 C C . ALA A 1 88 ? 3.276 -5.192 1.191 1.00 96.38 88 ALA A C 1
ATOM 668 O O . ALA A 1 88 ? 2.296 -5.536 0.541 1.00 96.38 88 ALA A O 1
ATOM 669 N N . ARG A 1 89 ? 4.468 -4.973 0.611 1.00 94.94 89 ARG A N 1
ATOM 670 C CA . ARG A 1 89 ? 4.687 -5.117 -0.833 1.00 94.94 89 ARG A CA 1
ATOM 671 C C . ARG A 1 89 ? 4.452 -6.553 -1.300 1.00 94.94 89 ARG A C 1
ATOM 673 O O . ARG A 1 89 ? 3.832 -6.730 -2.341 1.00 94.94 89 ARG A O 1
ATOM 680 N N . THR A 1 90 ? 4.898 -7.556 -0.545 1.00 95.75 90 THR A N 1
ATOM 681 C CA . THR A 1 90 ? 4.631 -8.971 -0.844 1.00 95.75 90 THR A CA 1
ATOM 682 C C . THR A 1 90 ? 3.130 -9.248 -0.907 1.00 95.75 90 THR A C 1
ATOM 684 O O . THR A 1 90 ? 2.661 -9.814 -1.892 1.00 95.75 90 THR A O 1
ATOM 687 N N . PHE A 1 91 ? 2.359 -8.769 0.074 1.00 97.44 91 PHE A N 1
ATOM 688 C CA . PHE A 1 91 ? 0.898 -8.905 0.069 1.00 97.44 91 PHE A CA 1
ATOM 689 C C . PHE A 1 91 ? 0.238 -8.167 -1.111 1.00 97.44 91 PHE A C 1
ATOM 691 O O . PHE A 1 91 ? -0.629 -8.725 -1.781 1.00 97.44 91 PHE A O 1
ATOM 698 N N . VAL A 1 92 ? 0.694 -6.946 -1.412 1.00 97.69 92 VAL A N 1
ATOM 699 C CA . VAL A 1 92 ? 0.218 -6.139 -2.550 1.00 97.69 92 VAL A CA 1
ATOM 700 C C . VAL A 1 92 ? 0.472 -6.830 -3.882 1.00 97.69 92 VAL A C 1
ATOM 702 O O . VAL A 1 92 ? -0.436 -6.992 -4.694 1.00 97.69 92 VAL A O 1
ATOM 705 N N . ASN A 1 93 ? 1.701 -7.288 -4.096 1.00 96.81 93 ASN A N 1
ATOM 706 C CA . ASN A 1 93 ? 2.087 -8.022 -5.290 1.00 96.81 93 ASN A CA 1
ATOM 707 C C . ASN A 1 93 ? 1.285 -9.320 -5.439 1.00 96.81 93 ASN A C 1
ATOM 709 O O . ASN A 1 93 ? 0.892 -9.662 -6.553 1.00 96.81 93 ASN A O 1
ATOM 713 N N . TRP A 1 94 ? 1.029 -10.025 -4.334 1.00 97.75 94 TRP A N 1
ATOM 714 C CA . TRP A 1 94 ? 0.221 -11.241 -4.323 1.00 97.75 94 TRP A CA 1
ATOM 715 C C . TRP A 1 94 ? -1.215 -10.975 -4.785 1.00 97.75 94 TRP A C 1
ATOM 717 O O . TRP A 1 94 ? -1.672 -11.642 -5.716 1.00 97.75 94 TRP A O 1
ATOM 727 N N . TYR A 1 95 ? -1.908 -9.978 -4.219 1.00 98.00 95 TYR A N 1
ATOM 728 C CA . TYR A 1 95 ? -3.293 -9.701 -4.620 1.00 98.00 95 TYR A CA 1
ATOM 729 C C . TYR A 1 95 ? -3.402 -9.045 -6.003 1.00 98.00 95 TYR A C 1
ATOM 731 O O . TYR A 1 95 ? -4.424 -9.203 -6.665 1.00 98.00 95 TYR A O 1
ATOM 739 N N . ASN A 1 96 ? -2.368 -8.336 -6.471 1.00 98.06 96 ASN A N 1
ATOM 740 C CA . ASN A 1 96 ? -2.320 -7.751 -7.819 1.00 98.06 96 ASN A CA 1
ATOM 741 C C . ASN A 1 96 ? -1.797 -8.731 -8.888 1.00 98.06 96 ASN A C 1
ATOM 743 O O . ASN A 1 96 ? -1.623 -8.351 -10.046 1.00 98.06 96 ASN A O 1
ATOM 747 N N . GLY A 1 97 ? -1.519 -9.988 -8.525 1.00 96.38 97 GLY A N 1
ATOM 748 C CA . GLY A 1 97 ? -1.131 -11.025 -9.483 1.00 96.38 97 GLY A CA 1
ATOM 749 C C . GLY A 1 97 ? 0.265 -10.840 -10.081 1.00 96.38 97 GLY A C 1
ATOM 750 O O . GLY A 1 97 ? 0.511 -11.243 -11.219 1.00 96.38 97 GLY A O 1
ATOM 751 N N . HIS A 1 98 ? 1.195 -10.235 -9.338 1.00 96.19 98 HIS A N 1
ATOM 752 C CA . HIS A 1 98 ? 2.591 -10.160 -9.754 1.00 96.19 98 HIS A CA 1
ATOM 753 C C . HIS A 1 98 ? 3.158 -11.586 -9.932 1.00 96.19 98 HIS A C 1
ATOM 755 O O . HIS A 1 98 ? 3.079 -12.380 -8.990 1.00 96.19 98 HIS A O 1
ATOM 761 N N . PRO A 1 99 ? 3.797 -11.925 -11.072 1.00 94.75 99 PRO A N 1
ATOM 762 C CA . PRO A 1 99 ? 4.191 -13.304 -11.381 1.00 94.75 99 PRO A CA 1
ATOM 763 C C . PRO A 1 99 ? 5.053 -13.975 -10.306 1.00 94.75 99 PRO A C 1
ATOM 765 O O . PRO A 1 99 ? 4.811 -15.122 -9.962 1.00 94.75 99 PRO A O 1
ATOM 768 N N . ALA A 1 100 ? 6.003 -13.241 -9.718 1.00 93.06 100 ALA A N 1
ATOM 769 C CA . ALA A 1 100 ? 6.871 -13.756 -8.652 1.00 93.06 100 ALA A CA 1
ATOM 770 C C . ALA A 1 100 ? 6.159 -14.082 -7.319 1.00 93.06 100 ALA A C 1
ATOM 772 O O . ALA A 1 100 ? 6.768 -14.696 -6.452 1.00 93.06 100 ALA A O 1
ATOM 773 N N . PHE A 1 101 ? 4.905 -13.658 -7.134 1.00 94.38 101 PHE A N 1
ATOM 774 C CA . PHE A 1 101 ? 4.160 -13.807 -5.876 1.00 94.38 101 PHE A CA 1
ATOM 775 C C . PHE A 1 101 ? 2.846 -14.573 -6.047 1.00 94.38 101 PHE A C 1
ATOM 777 O O . PHE A 1 101 ? 2.107 -14.728 -5.082 1.00 94.38 101 PHE A O 1
ATOM 784 N N . ARG A 1 102 ? 2.534 -15.053 -7.257 1.00 90.31 102 ARG A N 1
ATOM 785 C CA . ARG A 1 102 ? 1.267 -15.744 -7.541 1.00 90.31 102 ARG A CA 1
ATOM 786 C C . ARG A 1 102 ? 1.113 -17.061 -6.773 1.00 90.31 102 ARG A C 1
ATOM 788 O O . ARG A 1 102 ? 0.004 -17.401 -6.391 1.00 90.31 102 ARG A O 1
ATOM 795 N N . ASP A 1 103 ? 2.226 -17.753 -6.535 1.00 90.56 103 ASP A N 1
ATOM 796 C CA . ASP A 1 103 ? 2.269 -19.057 -5.863 1.00 90.56 103 ASP A CA 1
ATOM 797 C C . ASP A 1 103 ? 2.532 -18.914 -4.351 1.00 90.56 103 ASP A C 1
ATOM 799 O O . ASP A 1 103 ? 2.818 -19.891 -3.663 1.00 90.56 103 ASP A O 1
ATOM 803 N N . LEU A 1 104 ? 2.467 -17.687 -3.816 1.00 92.56 104 LEU A N 1
ATOM 804 C CA . LEU A 1 104 ? 2.565 -17.460 -2.379 1.00 92.56 104 LEU A CA 1
ATOM 805 C C . LEU A 1 104 ? 1.323 -18.037 -1.686 1.00 92.56 104 LEU A C 1
ATOM 807 O O . LEU A 1 104 ? 0.219 -17.499 -1.804 1.00 92.56 104 LEU A O 1
ATOM 811 N N . GLU A 1 105 ? 1.525 -19.106 -0.918 1.00 85.81 105 GLU A N 1
ATOM 812 C CA . GLU A 1 105 ? 0.492 -19.699 -0.071 1.00 85.81 105 GLU A CA 1
ATOM 813 C C . GLU A 1 105 ? 0.250 -18.835 1.174 1.00 85.81 105 GLU A C 1
ATOM 815 O O . GLU A 1 105 ? 0.927 -18.949 2.201 1.00 85.81 105 GLU A O 1
ATOM 820 N N . LEU A 1 106 ? -0.742 -17.951 1.078 1.00 89.44 106 LEU A N 1
ATOM 821 C CA . LEU A 1 106 ? -1.210 -17.131 2.187 1.00 89.44 106 LEU A CA 1
ATOM 822 C C . LEU A 1 106 ? -2.453 -17.763 2.827 1.00 89.44 106 LEU A C 1
ATOM 824 O O . LEU A 1 106 ? -3.570 -17.581 2.347 1.00 89.44 106 LEU A O 1
ATOM 828 N N . ASP A 1 107 ? -2.260 -18.488 3.930 1.00 88.62 107 ASP A N 1
ATOM 829 C CA . ASP A 1 107 ? -3.372 -19.034 4.715 1.00 88.62 107 ASP A CA 1
ATOM 830 C C . ASP A 1 107 ? -3.948 -17.969 5.659 1.00 88.62 107 ASP A C 1
ATOM 832 O O . ASP A 1 107 ? -3.325 -17.584 6.650 1.00 88.62 107 ASP A O 1
ATOM 836 N N . LEU A 1 108 ? -5.152 -17.495 5.336 1.00 94.62 108 LEU A N 1
ATOM 837 C CA . LEU A 1 108 ? -5.916 -16.535 6.137 1.00 94.62 108 LEU A CA 1
ATOM 838 C C . LEU A 1 108 ? -7.042 -17.200 6.943 1.00 94.62 108 LEU A C 1
ATOM 840 O O . LEU A 1 108 ? -7.766 -16.512 7.658 1.00 94.62 108 LEU A O 1
ATOM 844 N N . THR A 1 109 ? -7.213 -18.518 6.837 1.00 94.62 109 THR A N 1
ATOM 845 C CA . THR A 1 109 ? -8.415 -19.236 7.294 1.00 94.62 109 THR A CA 1
ATOM 846 C C . THR A 1 109 ? -8.550 -19.235 8.813 1.00 94.62 109 THR A C 1
ATOM 848 O O . THR A 1 109 ? -9.638 -19.059 9.358 1.00 94.62 109 THR A O 1
ATOM 851 N N . HIS A 1 110 ? -7.428 -19.407 9.512 1.00 92.00 110 HIS A N 1
ATOM 852 C CA . HIS A 1 110 ? -7.384 -19.526 10.973 1.00 92.00 110 HIS A CA 1
ATOM 853 C C . HIS A 1 110 ? -6.967 -18.233 11.683 1.00 92.00 110 HIS A C 1
ATOM 855 O O . HIS A 1 110 ? -6.953 -18.177 12.912 1.00 92.00 110 HIS A O 1
ATOM 861 N N . ALA A 1 111 ? -6.616 -17.192 10.926 1.00 93.94 111 ALA A N 1
ATOM 862 C CA . ALA A 1 111 ? -6.224 -15.908 11.481 1.00 93.94 111 ALA A CA 1
ATOM 863 C C . ALA A 1 111 ? -7.459 -15.021 11.656 1.00 93.94 111 ALA A C 1
ATOM 865 O O . ALA A 1 111 ? -8.116 -14.675 10.683 1.00 93.94 111 ALA A O 1
ATOM 866 N N . GLU A 1 112 ? -7.751 -14.601 12.888 1.00 96.81 112 GLU A N 1
ATOM 867 C CA . GLU A 1 112 ? -8.818 -13.620 13.145 1.00 96.81 112 GLU A CA 1
ATOM 868 C C . GLU A 1 112 ? -8.314 -12.172 13.124 1.00 96.81 112 GLU A C 1
ATOM 870 O O . GLU A 1 112 ? -9.094 -11.234 12.933 1.00 96.81 112 GLU A O 1
ATOM 875 N N . THR A 1 113 ? -7.008 -11.979 13.324 1.00 97.88 113 THR A N 1
ATOM 876 C CA . THR A 1 113 ? -6.372 -10.664 13.426 1.00 97.88 113 THR A CA 1
ATOM 877 C C . THR A 1 113 ? -5.162 -10.561 12.506 1.00 97.88 113 THR A C 1
ATOM 879 O O . THR A 1 113 ? -4.285 -11.420 12.541 1.00 97.88 113 THR A O 1
ATOM 882 N N . ALA A 1 114 ? -5.078 -9.468 11.748 1.00 98.38 114 ALA A N 1
ATOM 883 C CA . ALA A 1 114 ? -3.870 -9.051 11.042 1.00 98.38 114 ALA A CA 1
ATOM 884 C C . ALA A 1 114 ? -3.304 -7.764 11.654 1.00 98.38 114 ALA A C 1
ATOM 886 O O . ALA A 1 114 ? -4.041 -6.887 12.111 1.00 98.38 114 ALA A O 1
ATOM 887 N N . VAL A 1 115 ? -1.981 -7.628 11.634 1.00 98.50 115 VAL A N 1
ATOM 888 C CA . VAL A 1 115 ? -1.280 -6.426 12.096 1.00 98.50 115 VAL A CA 1
ATOM 889 C C . VAL A 1 115 ? -0.438 -5.894 10.948 1.00 98.50 115 VAL A C 1
ATOM 891 O O . VAL A 1 115 ? 0.431 -6.587 10.431 1.00 98.50 115 VAL A O 1
ATOM 894 N N . VAL A 1 116 ? -0.692 -4.651 10.553 1.00 98.44 116 VAL A N 1
ATOM 895 C CA . VAL A 1 116 ? 0.071 -3.944 9.528 1.00 98.44 116 VAL A CA 1
ATOM 896 C C . VAL A 1 116 ? 0.931 -2.896 10.220 1.00 98.44 116 VAL A C 1
ATOM 898 O O . VAL A 1 116 ? 0.424 -1.958 10.841 1.00 98.44 116 VAL A O 1
ATOM 901 N N . ILE A 1 117 ? 2.249 -3.056 10.116 1.00 98.19 117 ILE A N 1
ATOM 902 C CA . ILE A 1 117 ? 3.209 -2.097 10.662 1.00 98.19 117 ILE A CA 1
ATOM 903 C C . ILE A 1 117 ? 3.417 -0.969 9.653 1.00 98.19 117 ILE A C 1
ATOM 905 O O . ILE A 1 117 ? 3.949 -1.165 8.561 1.00 98.19 117 ILE A O 1
ATOM 909 N N . GLY A 1 118 ? 3.013 0.235 10.038 1.00 97.00 118 GLY A N 1
ATOM 910 C CA . GLY A 1 118 ? 3.061 1.429 9.210 1.00 97.00 118 GLY A CA 1
ATOM 911 C C . GLY A 1 118 ? 1.699 2.105 9.081 1.00 97.00 118 GLY A C 1
ATOM 912 O O . GLY A 1 118 ? 0.642 1.502 9.223 1.00 97.00 118 GLY A O 1
ATOM 913 N N . GLN A 1 119 ? 1.741 3.403 8.792 1.00 96.56 119 GLN A N 1
ATOM 914 C CA . GLN A 1 119 ? 0.557 4.253 8.633 1.00 96.56 119 GLN A CA 1
ATOM 915 C C . GLN A 1 119 ? 0.692 5.132 7.386 1.00 96.56 119 GLN A C 1
ATOM 917 O O . GLN A 1 119 ? 0.480 6.341 7.438 1.00 96.56 119 GLN A O 1
ATOM 922 N N . GLY A 1 120 ? 1.137 4.535 6.280 1.00 96.62 120 GLY A N 1
ATOM 923 C CA . GLY A 1 120 ? 1.102 5.132 4.940 1.00 96.62 120 GLY A CA 1
ATOM 924 C C . GLY A 1 120 ? -0.059 4.576 4.114 1.00 96.62 120 GLY A C 1
ATOM 925 O O . GLY A 1 120 ? -0.751 3.669 4.569 1.00 96.62 120 GLY A O 1
ATOM 926 N N . ASN A 1 121 ? -0.245 5.076 2.890 1.00 97.56 121 ASN A N 1
ATOM 927 C CA . ASN A 1 121 ? -1.332 4.621 2.009 1.00 97.56 121 ASN A CA 1
ATOM 928 C C . ASN A 1 121 ? -1.293 3.107 1.752 1.00 97.56 121 ASN A C 1
ATOM 930 O O . ASN A 1 121 ? -2.315 2.458 1.897 1.00 97.56 121 ASN A O 1
ATOM 934 N N . VAL A 1 122 ? -0.108 2.526 1.522 1.00 97.44 122 VAL A N 1
ATOM 935 C CA . VAL A 1 122 ? 0.034 1.071 1.318 1.00 97.44 122 VAL A CA 1
ATOM 936 C C . VAL A 1 122 ? -0.496 0.268 2.512 1.00 97.44 122 VAL A C 1
ATOM 938 O O . VAL A 1 122 ? -1.110 -0.776 2.336 1.00 97.44 122 VAL A O 1
ATOM 941 N N . ALA A 1 123 ? -0.307 0.759 3.742 1.00 98.06 123 ALA A N 1
ATOM 942 C CA . ALA A 1 123 ? -0.845 0.086 4.921 1.00 98.06 123 ALA A CA 1
ATOM 943 C C . ALA A 1 123 ? -2.383 0.129 4.939 1.00 98.06 123 ALA A C 1
ATOM 945 O O . ALA A 1 123 ? -3.028 -0.863 5.275 1.00 98.06 123 ALA A O 1
ATOM 946 N N . VAL A 1 124 ? -2.960 1.266 4.535 1.00 98.12 124 VAL A N 1
ATOM 947 C CA . VAL A 1 124 ? -4.411 1.436 4.389 1.00 98.12 124 VAL A CA 1
ATOM 948 C C . VAL A 1 124 ? -4.961 0.529 3.289 1.00 98.12 124 VAL A C 1
ATOM 950 O O . VAL A 1 124 ? -5.991 -0.100 3.512 1.00 98.12 124 VAL A O 1
ATOM 953 N N . ASP A 1 125 ? -4.259 0.393 2.163 1.00 98.12 125 ASP A N 1
ATOM 954 C CA . ASP A 1 125 ? -4.622 -0.534 1.087 1.00 98.12 125 ASP A CA 1
ATOM 955 C C . ASP A 1 125 ? -4.660 -1.978 1.595 1.00 98.12 125 ASP A C 1
ATOM 957 O O . ASP A 1 125 ? -5.668 -2.660 1.418 1.00 98.12 125 ASP A O 1
ATOM 961 N N . CYS A 1 126 ? -3.629 -2.425 2.325 1.00 98.38 126 CYS A N 1
ATOM 962 C CA . CYS A 1 126 ? -3.621 -3.757 2.934 1.00 98.38 126 CYS A CA 1
ATOM 963 C C . CYS A 1 126 ? -4.826 -3.971 3.862 1.00 98.38 126 CYS A C 1
ATOM 965 O O . CYS A 1 126 ? -5.521 -4.980 3.749 1.00 98.38 126 CYS A O 1
ATOM 967 N N . ALA A 1 127 ? -5.107 -3.021 4.760 1.00 98.44 127 ALA A N 1
ATOM 968 C CA . ALA A 1 127 ? -6.252 -3.126 5.662 1.00 98.44 127 ALA A CA 1
ATOM 969 C C . ALA A 1 127 ? -7.589 -3.126 4.914 1.00 98.44 127 ALA A C 1
ATOM 971 O O . ALA A 1 127 ? -8.490 -3.885 5.274 1.00 98.44 127 ALA A O 1
ATOM 972 N N . ARG A 1 128 ? -7.717 -2.320 3.856 1.00 98.06 128 ARG A N 1
ATOM 973 C CA . ARG A 1 128 ? -8.916 -2.263 3.021 1.00 98.06 128 ARG A CA 1
ATOM 974 C C . ARG A 1 128 ? -9.139 -3.581 2.288 1.00 98.06 128 ARG A C 1
ATOM 976 O O . ARG A 1 128 ? -10.236 -4.116 2.377 1.00 98.06 128 ARG A O 1
ATOM 983 N N . ILE A 1 129 ? -8.120 -4.153 1.648 1.00 98.19 129 ILE A N 1
ATOM 984 C CA . ILE A 1 129 ? -8.232 -5.450 0.960 1.00 98.19 129 ILE A CA 1
ATOM 985 C C . ILE A 1 129 ? -8.586 -6.579 1.937 1.00 98.19 129 ILE A C 1
ATOM 987 O O . ILE A 1 129 ? -9.444 -7.402 1.630 1.00 98.19 129 ILE A O 1
ATOM 991 N N . LEU A 1 130 ? -8.000 -6.586 3.138 1.00 98.12 130 LEU A N 1
ATOM 992 C CA . LEU A 1 130 ? -8.290 -7.599 4.160 1.00 98.12 130 LEU A CA 1
ATOM 993 C C . LEU A 1 130 ? -9.704 -7.499 4.753 1.00 98.12 130 LEU A C 1
ATOM 995 O O . LEU A 1 130 ? -10.214 -8.494 5.264 1.00 98.12 130 LEU A O 1
ATOM 999 N N . THR A 1 131 ? -10.336 -6.320 4.723 1.00 97.62 131 THR A N 1
ATOM 1000 C CA . THR A 1 131 ? -11.622 -6.088 5.409 1.00 97.62 131 THR A CA 1
ATOM 1001 C C . THR A 1 131 ? -12.802 -5.798 4.493 1.00 97.62 131 THR A C 1
ATOM 1003 O O . THR A 1 131 ? -13.947 -5.988 4.908 1.00 97.62 131 THR A O 1
ATOM 1006 N N . LYS A 1 132 ? -12.578 -5.393 3.243 1.00 96.75 132 LYS A N 1
ATOM 1007 C CA . LYS A 1 132 ? -13.647 -5.121 2.278 1.00 96.75 132 LYS A CA 1
ATOM 1008 C C . LYS A 1 132 ? -14.435 -6.390 1.944 1.00 96.75 132 LYS A C 1
ATOM 1010 O O . LYS A 1 132 ? -13.950 -7.518 2.071 1.00 96.75 132 LYS A O 1
ATOM 1015 N N . LYS A 1 133 ? -15.696 -6.214 1.544 1.00 96.12 133 LYS A N 1
ATOM 1016 C CA . LYS A 1 133 ? -16.547 -7.330 1.118 1.00 96.12 133 LYS A CA 1
ATOM 1017 C C . LYS A 1 133 ? -15.950 -7.977 -0.124 1.00 96.12 133 LYS A C 1
ATOM 1019 O O . LYS A 1 133 ? -15.686 -7.305 -1.118 1.00 96.12 133 LYS A O 1
ATOM 1024 N N . VAL A 1 134 ? -15.746 -9.289 -0.058 1.00 96.88 134 VAL A N 1
ATOM 1025 C CA . VAL A 1 134 ? -15.014 -10.019 -1.099 1.00 96.88 134 VAL A CA 1
ATOM 1026 C C . VAL A 1 134 ? -15.770 -10.009 -2.427 1.00 96.88 134 VAL A C 1
ATOM 1028 O O . VAL A 1 134 ? -15.141 -9.943 -3.474 1.00 96.88 134 VAL A O 1
ATOM 1031 N N . ASP A 1 135 ? -17.104 -9.973 -2.401 1.00 96.88 135 ASP A N 1
ATOM 1032 C CA . ASP A 1 135 ? -17.912 -9.845 -3.620 1.00 96.88 135 ASP A CA 1
ATOM 1033 C C . ASP A 1 135 ? -17.705 -8.506 -4.334 1.00 96.88 135 ASP A C 1
ATOM 1035 O O . ASP A 1 135 ? -17.740 -8.465 -5.557 1.00 96.88 135 ASP A O 1
ATOM 1039 N N . GLU A 1 136 ? -17.428 -7.422 -3.601 1.00 96.44 136 GLU A N 1
ATOM 1040 C CA . GLU A 1 136 ? -17.069 -6.141 -4.221 1.00 96.44 136 GLU A CA 1
ATOM 1041 C C . GLU A 1 136 ? -15.675 -6.226 -4.851 1.00 96.44 136 GLU A C 1
ATOM 1043 O O . GLU A 1 136 ? -15.483 -5.789 -5.984 1.00 96.44 136 GLU A O 1
ATOM 1048 N N . LEU A 1 137 ? -14.711 -6.839 -4.154 1.00 97.31 137 LEU A N 1
ATOM 1049 C CA . LEU A 1 137 ? -13.364 -7.060 -4.686 1.00 97.31 137 LEU A CA 1
ATOM 1050 C C . LEU A 1 137 ? -13.380 -7.963 -5.924 1.00 97.31 137 LEU A C 1
ATOM 1052 O O . LEU A 1 137 ? -12.668 -7.684 -6.879 1.00 97.31 137 LEU A O 1
ATOM 1056 N N . ALA A 1 138 ? -14.228 -8.989 -5.963 1.00 97.69 138 ALA A N 1
ATOM 1057 C CA . ALA A 1 138 ? -14.335 -9.922 -7.085 1.00 97.69 138 ALA A CA 1
ATOM 1058 C C . ALA A 1 138 ? -14.795 -9.264 -8.403 1.00 97.69 138 ALA A C 1
ATOM 1060 O O . ALA A 1 138 ? -14.674 -9.875 -9.459 1.00 97.69 138 ALA A O 1
ATOM 1061 N N . THR A 1 139 ? -15.305 -8.027 -8.355 1.00 97.56 139 THR A N 1
ATOM 1062 C CA . THR A 1 139 ? -15.647 -7.225 -9.547 1.00 97.56 139 THR A CA 1
ATOM 1063 C C . THR A 1 139 ? -14.492 -6.362 -10.069 1.00 97.56 139 THR A C 1
ATOM 1065 O O . THR A 1 139 ? -14.644 -5.682 -11.082 1.00 97.56 139 THR A O 1
ATOM 1068 N N . THR A 1 140 ? -13.350 -6.363 -9.378 1.00 97.81 140 THR A N 1
ATOM 1069 C CA . THR A 1 140 ? -12.149 -5.583 -9.719 1.00 97.81 140 THR A CA 1
ATOM 1070 C C . THR A 1 140 ? -11.122 -6.425 -10.486 1.00 97.81 140 THR A C 1
ATOM 1072 O O . THR A 1 140 ? -11.371 -7.589 -10.791 1.00 97.81 140 THR A O 1
ATOM 1075 N N . ASP A 1 141 ? -9.947 -5.858 -10.782 1.00 97.38 141 ASP A N 1
ATOM 1076 C CA . ASP A 1 141 ? -8.826 -6.577 -11.406 1.00 97.38 141 ASP A CA 1
ATOM 1077 C C . ASP A 1 141 ? -7.920 -7.322 -10.405 1.00 97.38 141 ASP A C 1
ATOM 1079 O O . ASP A 1 141 ? -6.804 -7.713 -10.748 1.00 97.38 141 ASP A O 1
ATOM 1083 N N . ILE A 1 142 ? -8.393 -7.534 -9.171 1.00 98.38 142 ILE A N 1
ATOM 1084 C CA . ILE A 1 142 ? -7.718 -8.367 -8.170 1.00 98.38 142 ILE A CA 1
ATOM 1085 C C . ILE A 1 142 ? -7.507 -9.795 -8.702 1.00 98.38 142 ILE A C 1
ATOM 1087 O O . ILE A 1 142 ? -8.343 -10.351 -9.419 1.00 98.38 142 ILE A O 1
ATOM 1091 N N . ALA A 1 143 ? -6.391 -10.422 -8.337 1.00 97.75 143 ALA A N 1
ATOM 1092 C CA . ALA A 1 143 ? -6.077 -11.769 -8.787 1.00 97.75 143 ALA A CA 1
ATOM 1093 C C . ALA A 1 143 ? -7.081 -12.806 -8.249 1.00 97.75 143 ALA A C 1
ATOM 1095 O O . ALA A 1 143 ? -7.444 -12.791 -7.072 1.00 97.75 143 ALA A O 1
ATOM 1096 N N . ALA A 1 144 ? -7.493 -13.749 -9.103 1.00 96.69 144 ALA A N 1
ATOM 1097 C CA . ALA A 1 144 ? -8.506 -14.752 -8.762 1.00 96.69 144 ALA A CA 1
ATOM 1098 C C . ALA A 1 144 ? -8.121 -15.603 -7.538 1.00 96.69 144 ALA A C 1
ATOM 1100 O O . ALA A 1 144 ? -8.945 -15.796 -6.646 1.00 96.69 144 ALA A O 1
ATOM 1101 N N . HIS A 1 145 ? -6.853 -16.024 -7.438 1.00 96.00 145 HIS A N 1
ATOM 1102 C CA . HIS A 1 145 ? -6.353 -16.780 -6.281 1.00 96.00 145 HIS A CA 1
ATOM 1103 C C . HIS A 1 145 ? -6.454 -15.977 -4.975 1.00 96.00 145 HIS A C 1
ATOM 1105 O O . HIS A 1 145 ? -6.708 -16.538 -3.911 1.00 96.00 145 HIS A O 1
ATOM 1111 N N . ALA A 1 146 ? -6.306 -14.651 -5.046 1.00 97.31 146 ALA A N 1
ATOM 1112 C CA . ALA A 1 146 ? -6.449 -13.785 -3.885 1.00 97.31 146 ALA A CA 1
ATOM 1113 C C . ALA A 1 146 ? -7.917 -13.642 -3.469 1.00 97.31 146 ALA A C 1
ATOM 1115 O O . ALA A 1 146 ? -8.210 -13.653 -2.277 1.00 97.31 146 ALA A O 1
ATOM 1116 N N . VAL A 1 147 ? -8.855 -13.583 -4.423 1.00 97.44 147 VAL A N 1
ATOM 1117 C CA . VAL A 1 147 ? -10.299 -13.625 -4.127 1.00 97.44 147 VAL A CA 1
ATOM 1118 C C . VAL A 1 147 ? -10.662 -14.920 -3.410 1.00 97.44 147 VAL A C 1
ATOM 1120 O O . VAL A 1 147 ? -11.345 -14.871 -2.391 1.00 97.44 147 VAL A O 1
ATOM 1123 N N . GLU A 1 148 ? -10.198 -16.068 -3.905 1.00 95.50 148 GLU A N 1
ATOM 1124 C CA . GLU A 1 148 ? -10.452 -17.376 -3.289 1.00 95.50 148 GLU A CA 1
ATOM 1125 C C . GLU A 1 148 ? -9.928 -17.442 -1.849 1.00 95.50 148 GLU A C 1
ATOM 1127 O O . GLU A 1 148 ? -10.668 -17.816 -0.938 1.00 95.50 148 GLU A O 1
ATOM 1132 N N . ALA A 1 149 ? -8.691 -16.996 -1.617 1.00 96.19 149 ALA A N 1
ATOM 1133 C CA . ALA A 1 149 ? -8.119 -16.920 -0.276 1.00 96.19 149 ALA A CA 1
ATOM 1134 C C . ALA A 1 149 ? -8.897 -15.953 0.637 1.00 96.19 149 ALA A C 1
ATOM 1136 O O . ALA A 1 149 ? -9.179 -16.275 1.791 1.00 96.19 149 ALA A O 1
ATOM 1137 N N . LEU A 1 150 ? -9.305 -14.786 0.125 1.00 97.00 150 LEU A N 1
ATOM 1138 C CA . LEU A 1 150 ? -10.072 -13.795 0.886 1.00 97.00 150 LEU A CA 1
ATOM 1139 C C . LEU A 1 150 ? -11.494 -14.272 1.218 1.00 97.00 150 LEU A C 1
ATOM 1141 O O . LEU A 1 150 ? -12.001 -13.923 2.283 1.00 97.00 150 LEU A O 1
ATOM 1145 N N . ARG A 1 151 ? -12.137 -15.085 0.365 1.00 96.44 151 ARG A N 1
ATOM 1146 C CA . ARG A 1 151 ? -13.452 -15.696 0.660 1.00 96.44 151 ARG A CA 1
ATOM 1147 C C . ARG A 1 151 ? -13.400 -16.620 1.874 1.00 96.44 151 ARG A C 1
ATOM 1149 O O . ARG A 1 151 ? -14.372 -16.676 2.619 1.00 96.44 151 ARG A O 1
ATOM 1156 N N . ASN A 1 152 ? -12.269 -17.292 2.074 1.00 95.75 152 ASN A N 1
ATOM 1157 C CA . ASN A 1 152 ? -12.038 -18.201 3.196 1.00 95.75 152 ASN A CA 1
ATOM 1158 C C . ASN A 1 152 ? -11.341 -17.522 4.389 1.00 95.75 152 ASN A C 1
ATOM 1160 O O . ASN A 1 152 ? -11.046 -18.182 5.379 1.00 95.75 152 ASN A O 1
ATOM 1164 N N . SER A 1 153 ? -11.071 -16.216 4.309 1.00 97.06 153 SER A N 1
ATOM 1165 C CA . SER A 1 153 ? -10.362 -15.474 5.350 1.00 97.06 153 SER A CA 1
ATOM 1166 C C . SER A 1 153 ? -11.164 -15.404 6.651 1.00 97.06 153 SER A C 1
ATOM 1168 O O . SER A 1 153 ? -12.309 -14.944 6.669 1.00 97.06 153 SER A O 1
ATOM 1170 N N . GLY A 1 154 ? -10.524 -15.785 7.757 1.00 97.06 154 GLY A N 1
ATOM 1171 C CA . GLY A 1 154 ? -11.035 -15.617 9.116 1.00 97.06 154 GLY A CA 1
ATOM 1172 C C . GLY A 1 154 ? -10.850 -14.202 9.671 1.00 97.06 154 GLY A C 1
ATOM 1173 O O . GLY A 1 154 ? -11.308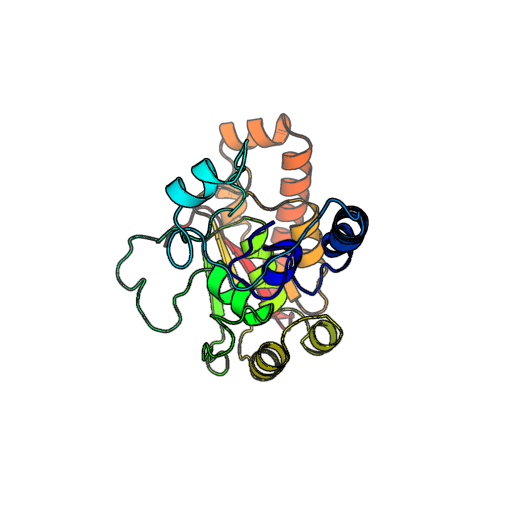 -13.927 10.782 1.00 97.06 154 GLY A O 1
ATOM 1174 N N . ILE A 1 155 ? -10.195 -13.298 8.929 1.00 98.00 155 ILE A N 1
ATOM 1175 C CA . ILE A 1 155 ? -9.808 -11.976 9.428 1.00 98.00 155 ILE A CA 1
ATOM 1176 C C . ILE A 1 155 ? -11.049 -11.135 9.738 1.00 98.00 155 ILE A C 1
ATOM 1178 O O . ILE A 1 155 ? -11.845 -10.778 8.863 1.00 98.00 155 ILE A O 1
ATOM 1182 N N . LYS A 1 156 ? -11.164 -10.765 11.014 1.00 97.19 156 LYS A N 1
ATOM 1183 C CA . LYS A 1 156 ? -12.193 -9.872 11.556 1.00 97.19 156 LYS A CA 1
ATOM 1184 C C . LYS A 1 156 ? -11.603 -8.548 12.016 1.00 97.19 156 LYS A C 1
ATOM 1186 O O . LYS A 1 156 ? -12.294 -7.534 11.990 1.00 97.19 156 LYS A O 1
ATOM 1191 N N . LYS A 1 157 ? -10.330 -8.534 12.421 1.00 98.06 157 LYS A N 1
ATOM 1192 C CA . LYS A 1 157 ? -9.667 -7.341 12.951 1.00 98.06 157 LYS A CA 1
ATOM 1193 C C . LYS A 1 157 ? -8.351 -7.056 12.239 1.00 98.06 157 LYS A C 1
ATOM 1195 O O . LYS A 1 157 ? -7.511 -7.937 12.094 1.00 98.06 157 LYS A O 1
ATOM 1200 N N . VAL A 1 158 ? -8.139 -5.806 11.843 1.00 98.62 158 VAL A N 1
ATOM 1201 C CA . VAL A 1 158 ? -6.854 -5.335 11.317 1.00 98.62 158 VAL A CA 1
ATOM 1202 C C . VAL A 1 158 ? -6.348 -4.173 12.157 1.00 98.62 158 VAL A C 1
ATOM 1204 O O . VAL A 1 158 ? -7.066 -3.200 12.373 1.00 98.62 158 VAL A O 1
ATOM 1207 N N . PHE A 1 159 ? -5.101 -4.247 12.613 1.00 98.62 159 PHE A N 1
ATOM 1208 C CA . PHE A 1 159 ? -4.427 -3.129 13.268 1.00 98.62 159 PHE A CA 1
ATOM 1209 C C . PHE A 1 159 ? -3.524 -2.384 12.284 1.00 98.62 159 PHE A C 1
ATOM 1211 O O . PHE A 1 159 ? -2.671 -2.998 11.650 1.00 98.62 159 PHE A O 1
ATOM 1218 N N . LEU A 1 160 ? -3.663 -1.059 12.209 1.00 98.38 160 LEU A N 1
ATOM 1219 C CA . LEU A 1 160 ? -2.721 -0.164 11.528 1.00 98.38 160 LEU A CA 1
ATOM 1220 C C . LEU A 1 160 ? -1.819 0.506 12.567 1.00 98.38 160 LEU A C 1
ATOM 1222 O O . LEU A 1 160 ? -2.218 1.482 13.208 1.00 98.38 160 LEU A O 1
ATOM 1226 N N . VAL A 1 161 ? -0.611 -0.024 12.753 1.00 98.44 161 VAL A N 1
ATOM 1227 C CA . VAL A 1 161 ? 0.275 0.350 13.863 1.00 98.44 161 VAL A CA 1
ATOM 1228 C C . VAL A 1 161 ? 1.305 1.384 13.423 1.00 98.44 161 VAL A C 1
ATOM 1230 O O . VAL A 1 161 ? 2.127 1.139 12.540 1.00 98.44 161 VAL A O 1
ATOM 1233 N N . GLY A 1 162 ? 1.288 2.553 14.058 1.00 97.62 162 GLY A N 1
ATOM 1234 C CA . GLY A 1 162 ? 2.263 3.617 13.853 1.00 97.62 162 GLY A CA 1
ATOM 1235 C C . GLY A 1 162 ? 3.129 3.862 15.077 1.00 97.62 162 GLY A C 1
ATOM 1236 O O . GLY A 1 162 ? 2.628 4.082 16.176 1.00 97.62 162 GLY A O 1
ATOM 1237 N N . ARG A 1 163 ? 4.443 3.959 14.855 1.00 96.81 163 ARG A N 1
ATOM 1238 C CA . ARG A 1 163 ? 5.426 4.297 15.900 1.00 96.81 163 ARG A CA 1
ATOM 1239 C C . ARG A 1 163 ? 5.347 5.736 16.425 1.00 96.81 163 ARG A C 1
ATOM 1241 O O . ARG A 1 163 ? 5.969 6.053 17.429 1.00 96.81 163 ARG A O 1
ATOM 1248 N N . ARG A 1 164 ? 4.650 6.633 15.717 1.00 96.19 164 ARG A N 1
ATOM 1249 C CA . ARG A 1 164 ? 4.495 8.059 16.073 1.00 96.19 164 ARG A CA 1
ATOM 1250 C C . ARG A 1 164 ? 3.037 8.377 16.412 1.00 96.19 164 ARG A C 1
ATOM 1252 O O . ARG A 1 164 ? 2.185 7.493 16.352 1.00 96.19 164 ARG A O 1
ATOM 1259 N N . GLY A 1 165 ? 2.776 9.627 16.784 1.00 95.81 165 GLY A N 1
ATOM 1260 C CA . GLY A 1 165 ? 1.434 10.118 17.069 1.00 95.81 165 GLY A CA 1
ATOM 1261 C C . GLY A 1 165 ? 0.609 10.380 15.809 1.00 95.81 165 GLY A C 1
ATOM 1262 O O . GLY A 1 165 ? 1.119 10.378 14.683 1.00 95.81 165 GLY A O 1
ATOM 1263 N N . SER A 1 166 ? -0.678 10.648 16.019 1.00 95.19 166 SER A N 1
ATOM 1264 C CA . SER A 1 166 ? -1.673 10.890 14.964 1.00 95.19 166 SER A CA 1
ATOM 1265 C C . SER A 1 166 ? -1.313 12.017 13.995 1.00 95.19 166 SER A C 1
ATOM 1267 O O . SER A 1 166 ? -1.551 11.889 12.792 1.00 95.19 166 SER A O 1
ATOM 1269 N N . ALA A 1 167 ? -0.674 13.088 14.473 1.00 94.19 167 ALA A N 1
ATOM 1270 C CA . ALA A 1 167 ? -0.221 14.190 13.624 1.00 94.19 167 ALA A CA 1
ATOM 1271 C C . ALA A 1 167 ? 0.805 13.741 12.563 1.00 94.19 167 ALA A C 1
ATOM 1273 O O . ALA A 1 167 ? 0.805 14.269 11.454 1.00 94.19 167 ALA A O 1
ATOM 1274 N N . GLN A 1 168 ? 1.616 12.713 12.841 1.00 94.94 168 GLN A N 1
ATOM 1275 C CA . GLN A 1 168 ? 2.692 12.262 11.952 1.00 94.94 168 GLN A CA 1
ATOM 1276 C C . GLN A 1 168 ? 2.324 11.070 11.054 1.00 94.94 168 GLN A C 1
ATOM 1278 O O . GLN A 1 168 ? 3.213 10.500 10.399 1.00 94.94 168 GLN A O 1
ATOM 1283 N N . ALA A 1 169 ? 1.050 10.677 11.016 1.00 94.94 169 ALA A N 1
ATOM 1284 C CA . ALA A 1 169 ? 0.571 9.644 10.105 1.00 94.94 169 ALA A CA 1
ATOM 1285 C C . ALA A 1 169 ? 0.838 10.032 8.638 1.00 94.94 169 ALA A C 1
ATOM 1287 O O . ALA A 1 169 ? 0.742 11.202 8.267 1.00 94.94 169 ALA A O 1
ATOM 1288 N N . ALA A 1 170 ? 1.219 9.070 7.799 1.00 95.81 170 ALA A N 1
ATOM 1289 C CA . ALA A 1 170 ? 1.622 9.325 6.412 1.00 95.81 170 ALA A CA 1
ATOM 1290 C C . ALA A 1 170 ? 0.508 9.045 5.391 1.00 95.81 170 ALA A C 1
ATOM 1292 O O . ALA A 1 170 ? 0.647 9.404 4.224 1.00 95.81 170 ALA A O 1
ATOM 1293 N N . PHE A 1 171 ? -0.582 8.401 5.809 1.00 96.69 171 PHE A N 1
ATOM 1294 C CA . PHE A 1 171 ? -1.749 8.187 4.968 1.00 96.69 171 PHE A CA 1
ATOM 1295 C C . PHE A 1 171 ? -2.407 9.518 4.590 1.00 96.69 171 PHE A C 1
ATOM 1297 O O . PHE A 1 171 ? -2.367 10.506 5.329 1.00 96.69 171 PHE A O 1
ATOM 1304 N N . THR A 1 172 ? -3.024 9.554 3.416 1.00 95.81 172 THR A N 1
ATOM 1305 C CA . THR A 1 172 ? -3.706 10.753 2.928 1.00 95.81 172 THR A CA 1
ATOM 1306 C C . THR A 1 172 ? -5.171 10.784 3.354 1.00 95.81 172 THR A C 1
ATOM 1308 O O . THR A 1 172 ? -5.768 9.776 3.732 1.00 95.81 172 THR A O 1
ATOM 1311 N N . MET A 1 173 ? -5.780 11.971 3.262 1.00 95.12 173 MET A N 1
ATOM 1312 C CA . MET A 1 173 ? -7.199 12.171 3.575 1.00 95.12 173 MET A CA 1
ATOM 1313 C C . MET A 1 173 ? -8.147 11.337 2.712 1.00 95.12 173 MET A C 1
ATOM 1315 O O . MET A 1 173 ? -9.243 11.036 3.179 1.00 95.12 173 MET A O 1
ATOM 1319 N N . LYS A 1 174 ? -7.776 11.036 1.460 1.00 94.69 174 LYS A N 1
ATOM 1320 C CA . LYS A 1 174 ? -8.592 10.216 0.556 1.00 94.69 174 LYS A CA 1
ATOM 1321 C C . LYS A 1 174 ? -8.680 8.794 1.110 1.00 94.69 174 LYS A C 1
ATOM 1323 O O . LYS A 1 174 ? -9.775 8.345 1.433 1.00 94.69 174 LYS A O 1
ATOM 1328 N N . GLU A 1 175 ? -7.523 8.181 1.347 1.00 95.50 175 GLU A N 1
ATOM 1329 C CA . GLU A 1 175 ? -7.422 6.776 1.757 1.00 95.50 175 GLU A CA 1
ATOM 1330 C C . GLU A 1 175 ? -8.128 6.483 3.085 1.00 95.50 175 GLU A C 1
ATOM 1332 O O . GLU A 1 175 ? -8.940 5.565 3.175 1.00 95.50 175 GLU A O 1
ATOM 1337 N N . ILE A 1 176 ? -7.902 7.299 4.122 1.00 95.56 176 ILE A N 1
ATOM 1338 C CA . ILE A 1 176 ? -8.584 7.079 5.411 1.00 95.56 176 ILE A CA 1
ATOM 1339 C C . ILE A 1 176 ? -10.080 7.352 5.314 1.00 95.56 176 ILE A C 1
ATOM 1341 O O . ILE A 1 176 ? -10.878 6.663 5.945 1.00 95.56 176 ILE A O 1
ATOM 1345 N N . ARG A 1 177 ? -10.496 8.335 4.511 1.00 95.50 177 ARG A N 1
ATOM 1346 C CA . ARG A 1 177 ? -11.923 8.605 4.325 1.00 95.50 177 ARG A CA 1
ATOM 1347 C C . ARG A 1 177 ? -12.627 7.433 3.653 1.00 95.50 177 ARG A C 1
ATOM 1349 O O . ARG A 1 177 ? -13.760 7.145 4.021 1.00 95.50 177 ARG A O 1
ATOM 1356 N N . GLU A 1 178 ? -11.990 6.781 2.691 1.00 94.81 178 GLU A N 1
ATOM 1357 C CA . GLU A 1 178 ? -12.527 5.571 2.067 1.00 94.81 178 GLU A CA 1
ATOM 1358 C C . GLU A 1 178 ? -12.629 4.431 3.078 1.00 94.81 178 GLU A C 1
ATOM 1360 O O . GLU A 1 178 ? -13.701 3.843 3.205 1.00 94.81 178 GLU A O 1
ATOM 1365 N N . LEU A 1 179 ? -11.582 4.214 3.881 1.00 94.88 179 LEU A N 1
ATOM 1366 C CA . LEU A 1 179 ? -11.572 3.214 4.951 1.00 94.88 179 LEU A CA 1
ATOM 1367 C C . LEU A 1 179 ? -12.720 3.424 5.956 1.00 94.88 179 LEU A C 1
ATOM 1369 O O . LEU A 1 179 ? -13.446 2.487 6.270 1.00 94.88 179 LEU A O 1
ATOM 1373 N N . THR A 1 180 ? -12.951 4.665 6.401 1.00 94.06 180 THR A N 1
ATOM 1374 C CA . THR A 1 180 ? -14.036 5.009 7.349 1.00 94.06 180 THR A CA 1
ATOM 1375 C C . THR A 1 180 ? -15.448 4.849 6.779 1.00 94.06 180 THR A C 1
ATOM 1377 O O . THR A 1 180 ? -16.422 4.914 7.521 1.00 94.06 180 THR A O 1
ATOM 1380 N N . LYS A 1 181 ? -15.578 4.690 5.458 1.00 94.12 181 LYS A N 1
ATOM 1381 C CA . LYS A 1 181 ? -16.862 4.559 4.757 1.00 94.12 181 LYS A CA 1
ATOM 1382 C C . LYS A 1 181 ? -17.138 3.137 4.270 1.00 94.12 181 LYS A C 1
ATOM 1384 O O . LYS A 1 181 ? -18.159 2.921 3.614 1.00 94.12 181 LYS A O 1
ATOM 1389 N N . LEU A 1 182 ? -16.245 2.187 4.543 1.00 94.31 182 LEU A N 1
ATOM 1390 C CA . LEU A 1 182 ? -16.443 0.796 4.157 1.00 94.31 182 LEU A CA 1
ATOM 1391 C C . LEU A 1 182 ? -17.677 0.214 4.855 1.00 94.31 182 LEU A C 1
ATOM 1393 O O . LEU A 1 182 ? -17.863 0.338 6.063 1.00 94.31 182 LEU A O 1
ATOM 1397 N N . LYS A 1 183 ? -18.541 -0.441 4.078 1.00 92.25 183 LYS A N 1
ATOM 1398 C CA . LYS A 1 183 ? -19.766 -1.055 4.599 1.00 92.25 183 LYS A CA 1
ATOM 1399 C C . LYS A 1 183 ? -19.424 -2.286 5.437 1.00 92.25 183 LYS A C 1
ATOM 1401 O O . LYS A 1 183 ? -18.729 -3.173 4.952 1.00 92.25 183 LYS A O 1
ATOM 1406 N N . GLY A 1 184 ? -19.968 -2.364 6.650 1.00 92.94 184 GLY A N 1
ATOM 1407 C CA . GLY A 1 184 ? -19.737 -3.488 7.569 1.00 92.94 184 GLY A CA 1
ATOM 1408 C C . GLY A 1 184 ? -18.376 -3.460 8.273 1.00 92.94 184 GLY A C 1
ATOM 1409 O O . GLY A 1 184 ? -18.071 -4.384 9.020 1.00 92.94 184 GLY A O 1
ATOM 1410 N N . VAL A 1 185 ? -17.571 -2.410 8.067 1.00 96.44 185 VAL A N 1
ATOM 1411 C CA . VAL A 1 185 ? -16.255 -2.261 8.697 1.00 96.44 185 VAL A CA 1
ATOM 1412 C C . VAL A 1 185 ? -16.252 -1.029 9.599 1.00 96.44 185 VAL A C 1
ATOM 1414 O O . VAL A 1 185 ? -16.449 0.088 9.124 1.00 96.44 185 VAL A O 1
ATOM 1417 N N . ALA A 1 186 ? -15.990 -1.210 10.892 1.00 96.88 186 ALA A N 1
ATOM 1418 C CA . ALA A 1 186 ? -15.744 -0.097 11.804 1.00 96.88 186 ALA A CA 1
ATOM 1419 C C . ALA A 1 186 ? -14.274 0.333 11.718 1.00 96.88 186 ALA A C 1
ATOM 1421 O O . ALA A 1 186 ? -13.372 -0.452 12.011 1.00 96.88 186 ALA A O 1
ATOM 1422 N N . CYS A 1 187 ? -14.020 1.585 11.332 1.00 96.94 187 CYS A N 1
ATOM 1423 C CA . CYS A 1 187 ? -12.684 2.177 11.375 1.00 96.94 187 CYS A CA 1
ATOM 1424 C C . CYS A 1 187 ? -12.551 3.018 12.645 1.00 96.94 187 CYS A C 1
ATOM 1426 O O . CYS A 1 187 ? -13.146 4.090 12.733 1.00 96.94 187 CYS A O 1
ATOM 1428 N N . ILE A 1 188 ? -11.765 2.543 13.608 1.00 97.38 188 ILE A N 1
ATOM 1429 C CA . ILE A 1 188 ? -11.739 3.093 14.968 1.00 97.38 188 ILE A CA 1
ATOM 1430 C C . ILE A 1 188 ? -10.336 3.524 15.386 1.00 97.38 188 ILE A C 1
ATOM 1432 O O . ILE A 1 188 ? -9.322 3.025 14.887 1.00 97.38 188 ILE A O 1
ATOM 1436 N N . VAL A 1 189 ? -10.285 4.436 16.351 1.00 97.31 189 VAL A N 1
ATOM 1437 C CA . VAL A 1 189 ? -9.056 4.876 17.017 1.00 97.31 189 VAL A CA 1
ATOM 1438 C C . VAL A 1 189 ? -9.303 4.852 18.516 1.00 97.31 189 VAL A C 1
ATOM 1440 O O . VAL A 1 189 ? -10.356 5.291 18.958 1.00 97.31 189 VAL A O 1
ATOM 1443 N N . ASP A 1 190 ? -8.351 4.363 19.303 1.00 96.38 190 ASP A N 1
ATOM 1444 C CA . ASP A 1 190 ? -8.448 4.465 20.761 1.00 96.38 190 ASP A CA 1
ATOM 1445 C C . ASP A 1 190 ? -8.382 5.954 21.176 1.00 96.38 190 ASP A C 1
ATOM 1447 O O . ASP A 1 190 ? -7.396 6.629 20.844 1.00 96.38 190 ASP A O 1
ATOM 1451 N N . PRO A 1 191 ? -9.390 6.503 21.884 1.00 96.62 191 PRO A N 1
ATOM 1452 C CA . PRO A 1 191 ? -9.354 7.887 22.356 1.00 96.62 191 PRO A CA 1
ATOM 1453 C C . PRO A 1 191 ? -8.105 8.196 23.195 1.00 96.62 191 PRO A C 1
ATOM 1455 O O . PRO A 1 191 ? -7.519 9.272 23.066 1.00 96.62 191 PRO A O 1
ATOM 1458 N N . GLY A 1 192 ? -7.639 7.233 23.995 1.00 96.12 192 GLY A N 1
ATOM 1459 C CA . GLY A 1 192 ? -6.419 7.344 24.788 1.00 96.12 192 GLY A CA 1
ATOM 1460 C C . GLY A 1 192 ? -5.149 7.415 23.936 1.00 96.12 192 GLY A C 1
ATOM 1461 O O . GLY A 1 192 ? -4.194 8.097 24.317 1.00 96.12 192 GLY A O 1
ATOM 1462 N N . ASP A 1 193 ? -5.116 6.779 22.761 1.00 94.44 193 ASP A N 1
ATOM 1463 C CA . ASP A 1 193 ? -4.015 6.941 21.800 1.00 94.44 193 ASP A CA 1
ATOM 1464 C C . ASP A 1 193 ? -3.991 8.362 21.219 1.00 94.44 193 ASP A C 1
ATOM 1466 O O . ASP A 1 193 ? -2.909 8.944 21.078 1.00 94.44 193 ASP A O 1
ATOM 1470 N N . LEU A 1 194 ? -5.156 8.954 20.924 1.00 94.81 194 LEU A N 1
ATOM 1471 C CA . LEU A 1 194 ? -5.236 10.340 20.447 1.00 94.81 194 LEU A CA 1
ATOM 1472 C C . LEU A 1 194 ? -4.783 11.328 21.515 1.00 94.81 194 LEU A C 1
ATOM 1474 O O . LEU A 1 194 ? -3.933 12.168 21.225 1.00 94.81 194 LEU A O 1
ATOM 1478 N N . THR A 1 195 ? -5.283 11.203 22.747 1.00 95.56 195 THR A N 1
ATOM 1479 C CA . THR A 1 195 ? -4.880 12.078 23.855 1.00 95.56 195 THR A CA 1
ATOM 1480 C C . THR A 1 195 ? -3.373 12.015 24.086 1.00 95.56 195 THR A C 1
ATOM 1482 O O . THR A 1 195 ? -2.720 13.053 24.153 1.00 95.56 195 THR A O 1
ATOM 1485 N N . ARG A 1 196 ? -2.785 10.811 24.122 1.00 95.69 196 ARG A N 1
ATOM 1486 C CA . ARG A 1 196 ? -1.330 10.642 24.291 1.00 95.69 196 ARG A CA 1
ATOM 1487 C C . ARG A 1 196 ? -0.517 11.159 23.102 1.00 95.69 196 ARG A C 1
ATOM 1489 O O . ARG A 1 196 ? 0.648 11.506 23.272 1.00 95.69 196 ARG A O 1
ATOM 1496 N N . SER A 1 197 ? -1.110 11.223 21.910 1.00 93.50 197 SER A N 1
ATOM 1497 C CA . SER A 1 197 ? -0.457 11.746 20.703 1.00 93.50 197 SER A CA 1
ATOM 1498 C C . SER A 1 197 ? -0.392 13.278 20.651 1.00 93.50 197 SER A C 1
ATOM 1500 O O . SER A 1 197 ? 0.361 13.818 19.839 1.00 93.50 197 SER A O 1
ATOM 1502 N N . MET A 1 198 ? -1.162 13.996 21.477 1.00 94.00 198 MET A N 1
ATOM 1503 C CA . MET A 1 198 ? -1.232 15.463 21.458 1.00 94.00 198 MET A CA 1
ATOM 1504 C C . MET A 1 198 ? -0.133 16.103 22.314 1.00 94.00 198 MET A C 1
ATOM 1506 O O . MET A 1 198 ? -0.349 16.534 23.442 1.00 94.00 198 MET A O 1
ATOM 1510 N N . THR A 1 199 ? 1.078 16.178 21.761 1.00 93.69 199 THR A N 1
ATOM 1511 C CA . THR A 1 199 ? 2.155 17.021 22.308 1.00 93.69 199 THR A CA 1
ATOM 1512 C C . THR A 1 199 ? 2.033 18.462 21.804 1.00 93.69 199 THR A C 1
ATOM 1514 O O . THR A 1 199 ? 1.448 18.693 20.747 1.00 93.69 199 THR A O 1
ATOM 1517 N N . ALA A 1 200 ? 2.666 19.431 22.478 1.00 93.62 200 ALA A N 1
ATOM 1518 C CA . ALA A 1 200 ? 2.683 20.831 22.024 1.00 93.62 200 ALA A CA 1
ATOM 1519 C C . ALA A 1 200 ? 3.168 20.985 20.565 1.00 93.62 200 ALA A C 1
ATOM 1521 O O . ALA A 1 200 ? 2.606 21.759 19.794 1.00 93.62 200 ALA A O 1
ATOM 1522 N N . ALA A 1 201 ? 4.169 20.194 20.160 1.00 92.69 201 ALA A N 1
ATOM 1523 C CA . ALA A 1 201 ? 4.650 20.162 18.779 1.00 92.69 201 ALA A CA 1
ATOM 1524 C C . ALA A 1 201 ? 3.609 19.582 17.804 1.00 92.69 201 ALA A C 1
ATOM 1526 O O . ALA A 1 201 ? 3.435 20.107 16.706 1.00 92.69 201 ALA A O 1
ATOM 1527 N N . SER A 1 202 ? 2.889 18.529 18.205 1.00 93.56 202 SER A N 1
ATOM 1528 C CA . SER A 1 202 ? 1.842 17.918 17.374 1.00 93.56 202 SER A CA 1
ATOM 1529 C C . SER A 1 202 ? 0.645 18.852 17.200 1.00 93.56 202 SER A C 1
ATOM 1531 O O . SER A 1 202 ? 0.120 18.981 16.097 1.00 93.56 202 SER A O 1
ATOM 1533 N N . GLU A 1 203 ? 0.240 19.556 18.259 1.00 94.12 203 GLU A N 1
ATOM 1534 C CA . GLU A 1 203 ? -0.806 20.576 18.171 1.00 94.12 203 GLU A CA 1
ATOM 1535 C C . GLU A 1 203 ? -0.417 21.717 17.230 1.00 94.12 203 GLU A C 1
ATOM 1537 O O . GLU A 1 203 ? -1.254 22.188 16.457 1.00 94.12 203 GLU A O 1
ATOM 1542 N N . GLN A 1 204 ? 0.844 22.153 17.279 1.00 93.56 204 GLN A N 1
ATOM 1543 C CA . GLN A 1 204 ? 1.360 23.180 16.381 1.00 93.56 204 GLN A CA 1
ATOM 1544 C C . GLN A 1 204 ? 1.331 22.702 14.921 1.00 93.56 204 GLN A C 1
ATOM 1546 O O . GLN A 1 204 ? 0.780 23.399 14.070 1.00 93.56 204 GLN A O 1
ATOM 1551 N N . GLU A 1 205 ? 1.806 21.482 14.639 1.00 92.31 205 GLU A N 1
ATOM 1552 C CA . GLU A 1 205 ? 1.769 20.883 13.293 1.00 92.31 205 GLU A CA 1
ATOM 1553 C C . GLU A 1 205 ? 0.330 20.808 12.745 1.00 92.31 205 GLU A C 1
ATOM 1555 O O . GLU A 1 205 ? 0.070 21.139 11.585 1.00 92.31 205 GLU A O 1
ATOM 1560 N N . ILE A 1 206 ? -0.629 20.423 13.594 1.00 93.31 206 ILE A N 1
ATOM 1561 C CA . ILE A 1 206 ? -2.055 20.363 13.251 1.00 93.31 206 ILE A CA 1
ATOM 1562 C C . ILE A 1 206 ? -2.622 21.757 12.955 1.00 93.31 206 ILE A C 1
ATOM 1564 O O . ILE A 1 206 ? -3.396 21.909 12.006 1.00 93.31 206 ILE A O 1
ATOM 1568 N N . LYS A 1 207 ? -2.263 22.772 13.750 1.00 92.50 207 LYS A N 1
ATOM 1569 C CA . LYS A 1 207 ? -2.740 24.156 13.583 1.00 92.50 207 LYS A CA 1
ATOM 1570 C C . LYS A 1 207 ? -2.196 24.799 12.308 1.00 92.50 207 LYS A C 1
ATOM 1572 O O . LYS A 1 207 ? -2.953 25.466 11.604 1.00 92.50 207 LYS A O 1
ATOM 1577 N N . GLU A 1 208 ? -0.922 24.582 11.999 1.00 92.75 208 GLU A N 1
ATOM 1578 C CA . GLU A 1 208 ? -0.240 25.193 10.852 1.00 92.75 208 GLU A CA 1
ATOM 1579 C C . GLU A 1 208 ? -0.636 24.553 9.517 1.00 92.75 208 GLU A C 1
ATOM 1581 O O . GLU A 1 208 ? -0.710 25.230 8.490 1.00 92.75 208 GLU A O 1
ATOM 1586 N N . GLN A 1 209 ? -0.933 23.251 9.510 1.00 92.06 209 GLN A N 1
ATOM 1587 C CA . GLN A 1 209 ? -1.211 22.516 8.281 1.00 92.06 209 GLN A CA 1
ATOM 1588 C C . GLN A 1 209 ? -2.689 22.141 8.168 1.00 92.06 209 GLN A C 1
ATOM 1590 O O . GLN A 1 209 ? -3.185 21.208 8.800 1.00 92.06 209 GLN A O 1
ATOM 1595 N N . ARG A 1 210 ? -3.404 22.791 7.240 1.00 91.75 210 ARG A N 1
ATOM 1596 C CA . ARG A 1 210 ? -4.831 22.513 6.974 1.00 91.75 210 ARG A CA 1
ATOM 1597 C C . ARG A 1 210 ? -5.123 21.031 6.702 1.00 91.75 210 ARG A C 1
ATOM 1599 O O . ARG A 1 210 ? -6.181 20.536 7.090 1.00 91.75 210 ARG A O 1
ATOM 1606 N N . ALA A 1 211 ? -4.214 20.332 6.019 1.00 90.56 211 ALA A N 1
ATOM 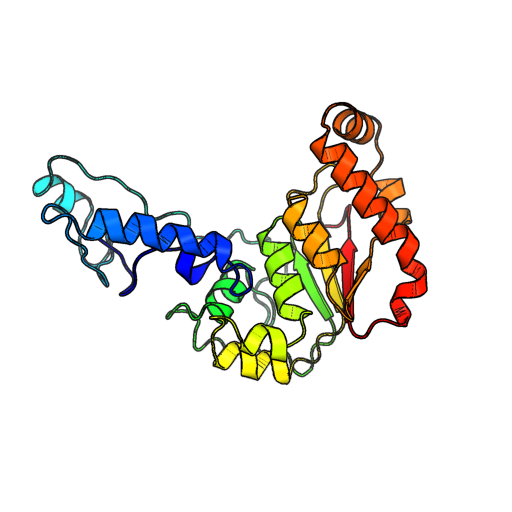1607 C CA . ALA A 1 211 ? -4.345 18.901 5.753 1.00 90.56 211 ALA A CA 1
ATOM 1608 C C . ALA A 1 211 ? -4.302 18.071 7.049 1.00 90.56 211 ALA A C 1
ATOM 1610 O O . ALA A 1 211 ? -5.140 17.189 7.229 1.00 90.56 211 ALA A O 1
ATOM 1611 N N . ARG A 1 212 ? -3.393 18.408 7.974 1.00 92.25 212 ARG A N 1
ATOM 1612 C CA . ARG A 1 212 ? -3.263 17.767 9.290 1.00 92.25 212 ARG A CA 1
ATOM 1613 C C . ARG A 1 212 ? -4.482 18.017 10.164 1.00 92.25 212 ARG A C 1
ATOM 1615 O O . ARG A 1 212 ? -5.006 17.065 10.728 1.00 92.25 212 ARG A O 1
ATOM 1622 N N . LYS A 1 213 ? -5.003 19.248 10.188 1.00 93.94 213 LYS A N 1
ATOM 1623 C CA . LYS A 1 213 ? -6.262 19.572 10.878 1.00 93.94 213 LYS A CA 1
ATOM 1624 C C . LYS A 1 213 ? -7.419 18.689 10.422 1.00 93.94 213 LYS A C 1
ATOM 1626 O O . LYS A 1 213 ? -8.047 18.026 11.235 1.00 93.94 213 LYS A O 1
ATOM 1631 N N . ARG A 1 214 ? -7.645 18.614 9.108 1.00 94.44 214 ARG A N 1
ATOM 1632 C CA . ARG A 1 214 ? -8.710 17.776 8.536 1.00 94.44 214 ARG A CA 1
ATOM 1633 C C . ARG A 1 214 ? -8.532 16.290 8.851 1.00 94.44 214 ARG A C 1
ATOM 1635 O O . ARG A 1 214 ? -9.534 15.594 8.996 1.00 94.44 214 ARG A O 1
ATOM 1642 N N . MET A 1 215 ? -7.288 15.816 8.917 1.00 95.50 215 MET A N 1
ATOM 1643 C CA . MET A 1 215 ? -6.988 14.439 9.304 1.00 95.50 215 MET A CA 1
ATOM 1644 C C . MET A 1 215 ? -7.313 14.200 10.770 1.00 95.50 215 MET A C 1
ATOM 1646 O O . MET A 1 215 ? -8.007 13.241 11.088 1.00 95.50 215 MET A O 1
ATOM 1650 N N . ASN A 1 216 ? -6.881 15.102 11.648 1.00 95.19 216 ASN A N 1
ATOM 1651 C CA . ASN A 1 216 ? -7.189 15.029 13.066 1.00 95.19 216 ASN A CA 1
ATOM 1652 C C . ASN A 1 216 ? -8.704 15.012 13.312 1.00 95.19 216 ASN A C 1
ATOM 1654 O O . ASN A 1 216 ? -9.184 14.143 14.028 1.00 95.19 216 ASN A O 1
ATOM 1658 N N . ASP A 1 217 ? -9.465 15.887 12.649 1.00 95.38 217 ASP A N 1
ATOM 1659 C CA . ASP A 1 217 ? -10.929 15.922 12.763 1.00 95.38 217 ASP A CA 1
ATOM 1660 C C . ASP A 1 217 ? -11.579 14.583 12.360 1.00 95.38 217 ASP A C 1
ATOM 1662 O O . ASP A 1 217 ? -12.591 14.179 12.929 1.00 95.38 217 ASP A O 1
ATOM 1666 N N . LEU A 1 218 ? -11.014 13.882 11.370 1.00 95.81 218 LEU A N 1
ATOM 1667 C CA . LEU A 1 218 ? -11.492 12.563 10.950 1.00 95.81 218 LEU A CA 1
ATOM 1668 C C . LEU A 1 218 ? -11.132 11.474 11.970 1.00 95.81 218 LEU A C 1
ATOM 1670 O O . LEU A 1 218 ? -11.968 10.626 12.264 1.00 95.81 218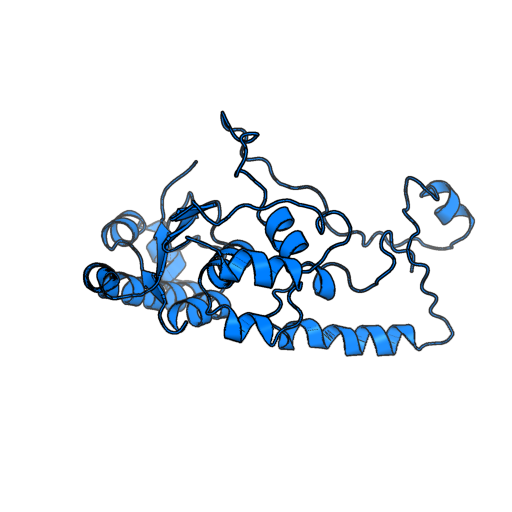 LEU A O 1
ATOM 1674 N N . LEU A 1 219 ? -9.917 11.512 12.522 1.00 96.19 219 LEU A N 1
ATOM 1675 C CA . LEU A 1 219 ? -9.469 10.558 13.539 1.00 96.19 219 LEU A CA 1
ATOM 1676 C C . LEU A 1 219 ? -10.232 10.725 14.859 1.00 96.19 219 LEU A C 1
ATOM 1678 O O . LEU A 1 219 ? -10.570 9.726 15.481 1.00 96.19 219 LEU A O 1
ATOM 1682 N N . VAL A 1 220 ? -10.563 11.959 15.253 1.00 95.75 220 VAL A N 1
ATOM 1683 C CA . VAL A 1 220 ? -11.419 12.235 16.419 1.00 95.75 220 VAL A CA 1
ATOM 1684 C C . VAL A 1 220 ? -12.796 11.597 16.236 1.00 95.75 220 VAL A C 1
ATOM 1686 O O . VAL A 1 220 ? -13.255 10.891 17.125 1.00 95.75 220 VAL A O 1
ATOM 1689 N N . LYS A 1 221 ? -13.413 11.734 15.056 1.00 94.88 221 LYS A N 1
ATOM 1690 C CA . LYS A 1 221 ? -14.689 11.060 14.750 1.00 94.88 221 LYS A CA 1
ATOM 1691 C C . LYS A 1 221 ? -14.583 9.537 14.778 1.00 94.88 221 LYS A C 1
ATOM 1693 O O . LYS A 1 221 ? -15.504 8.864 15.221 1.00 94.88 221 LYS A O 1
ATOM 1698 N N . ALA A 1 222 ? -13.468 8.986 14.307 1.00 94.44 222 ALA A N 1
ATOM 1699 C CA . ALA A 1 222 ? -13.217 7.550 14.401 1.00 94.44 222 ALA A CA 1
ATOM 1700 C C . ALA A 1 222 ? -13.031 7.086 15.862 1.00 94.44 222 ALA A C 1
ATOM 1702 O O . ALA A 1 222 ? -13.357 5.947 16.186 1.00 94.44 222 ALA A O 1
ATOM 1703 N N . ALA A 1 223 ? -12.554 7.957 16.756 1.00 95.62 223 ALA A N 1
ATOM 1704 C CA . ALA A 1 223 ? -12.461 7.667 18.186 1.00 95.62 223 ALA A CA 1
ATOM 1705 C C . ALA A 1 223 ? -13.818 7.718 18.905 1.00 95.62 223 ALA A C 1
ATOM 1707 O O . ALA A 1 223 ? -14.047 6.943 19.828 1.00 95.62 223 ALA A O 1
ATOM 1708 N N . GLU A 1 224 ? -14.752 8.557 18.449 1.00 93.56 224 GLU A N 1
ATOM 1709 C CA . GLU A 1 224 ? -16.135 8.573 18.959 1.00 93.56 224 GLU A CA 1
ATOM 1710 C C . GLU A 1 224 ? -16.859 7.231 18.735 1.00 93.56 224 GLU A C 1
ATOM 1712 O O . GLU A 1 224 ? -17.770 6.889 19.483 1.00 93.56 224 GLU A O 1
ATOM 1717 N N . GLN A 1 225 ? -16.440 6.455 17.730 1.00 89.19 225 GLN A N 1
ATOM 1718 C CA . GLN A 1 225 ? -17.002 5.139 17.398 1.00 89.19 225 GLN A CA 1
ATOM 1719 C C . GLN A 1 225 ? -16.308 3.970 18.118 1.00 89.19 225 GLN A C 1
ATOM 1721 O O . GLN A 1 225 ? -16.635 2.814 17.860 1.00 89.19 225 GLN A O 1
ATOM 1726 N N . PHE A 1 226 ? -15.330 4.235 18.991 1.00 92.19 226 PHE A N 1
ATOM 1727 C CA . PHE A 1 226 ? -14.490 3.189 19.580 1.00 92.19 226 PHE A CA 1
ATOM 1728 C C . PHE A 1 226 ? -15.288 2.158 20.394 1.00 92.19 226 PHE A C 1
ATOM 1730 O O . PHE A 1 226 ? -15.101 0.957 20.209 1.00 92.19 226 PHE A O 1
ATOM 1737 N N . GLU A 1 227 ? -16.219 2.615 21.233 1.00 89.31 227 GLU A N 1
ATOM 1738 C CA . GLU A 1 227 ? -17.034 1.745 22.098 1.00 89.31 227 GLU A CA 1
ATOM 1739 C C . GLU A 1 227 ? -18.134 0.988 21.333 1.00 89.31 227 GLU A C 1
ATOM 1741 O O . GLU A 1 227 ? -18.539 -0.099 21.735 1.00 89.31 227 GLU A O 1
ATOM 1746 N N . SER A 1 228 ? -18.609 1.524 20.202 1.00 85.75 228 SER A N 1
ATOM 1747 C CA . SER A 1 228 ? -19.660 0.902 19.378 1.00 85.75 228 SER A CA 1
ATOM 1748 C C . SER A 1 228 ? -19.119 -0.035 18.293 1.00 85.75 228 SER A C 1
ATOM 1750 O O . SER A 1 228 ? -19.881 -0.576 17.493 1.00 85.75 228 SER A O 1
ATOM 1752 N N . ALA A 1 229 ? -17.804 -0.266 18.257 1.00 84.62 229 ALA A N 1
ATOM 1753 C CA . ALA A 1 229 ? -17.161 -1.099 17.245 1.00 84.62 229 ALA A CA 1
ATOM 1754 C C . ALA A 1 229 ? -17.547 -2.588 17.320 1.00 84.62 229 ALA A C 1
ATOM 1756 O O . ALA A 1 229 ? -17.379 -3.305 16.334 1.00 84.62 229 ALA A O 1
ATOM 1757 N N . GLY A 1 230 ? -18.047 -3.051 18.473 1.00 76.06 230 GLY A N 1
ATOM 1758 C CA . GLY A 1 230 ? -18.434 -4.448 18.703 1.00 76.06 230 GLY A CA 1
ATOM 1759 C C . GLY A 1 230 ? -19.575 -4.949 17.812 1.00 76.06 230 GLY A C 1
ATOM 1760 O O . GLY A 1 230 ? -19.691 -6.154 17.612 1.00 76.06 230 GLY A O 1
ATOM 1761 N N . ASP A 1 231 ? -20.361 -4.037 17.235 1.00 82.25 231 ASP A N 1
ATOM 1762 C CA . ASP A 1 231 ? -21.496 -4.370 16.366 1.00 82.25 231 ASP A CA 1
ATOM 1763 C C . ASP A 1 231 ? -21.097 -4.554 14.888 1.00 82.25 231 ASP A C 1
ATOM 1765 O O . ASP A 1 231 ? -21.921 -4.946 14.059 1.00 82.25 231 ASP A O 1
ATOM 1769 N N . ALA A 1 232 ? -19.846 -4.250 14.521 1.00 91.00 232 ALA A N 1
ATOM 1770 C CA . ALA A 1 232 ? -19.378 -4.350 13.142 1.00 91.00 232 ALA A CA 1
ATOM 1771 C C . ALA A 1 232 ? -18.915 -5.769 12.780 1.00 91.00 232 ALA A C 1
ATOM 1773 O O . ALA A 1 232 ? -18.282 -6.458 13.576 1.00 91.00 232 ALA A O 1
ATOM 1774 N N . GLU A 1 233 ? -19.156 -6.180 11.528 1.00 93.75 233 GLU A N 1
ATOM 1775 C CA . GLU A 1 233 ? -18.687 -7.474 11.001 1.00 93.75 233 GLU A CA 1
ATOM 1776 C C . GLU A 1 233 ? -17.154 -7.567 11.043 1.00 93.75 233 GLU A C 1
ATOM 1778 O O . GLU A 1 233 ? -16.588 -8.630 11.306 1.00 93.75 233 GLU A O 1
ATOM 1783 N N . ARG A 1 234 ? -16.479 -6.443 10.768 1.00 96.94 234 ARG A N 1
ATOM 1784 C CA . ARG A 1 234 ? -15.022 -6.314 10.807 1.00 96.94 234 ARG A CA 1
ATOM 1785 C C . ARG A 1 234 ? -14.595 -4.975 11.396 1.00 96.94 234 ARG A C 1
ATOM 1787 O O . ARG A 1 234 ? -15.322 -3.986 11.333 1.00 96.94 234 ARG A O 1
ATOM 1794 N N . VAL A 1 235 ? -13.374 -4.925 11.915 1.00 98.00 235 VAL A N 1
ATOM 1795 C CA . VAL A 1 235 ? -12.805 -3.738 12.558 1.00 98.00 235 VAL A CA 1
ATOM 1796 C C . VAL A 1 235 ? -11.423 -3.437 11.991 1.00 98.00 235 VAL A C 1
ATOM 1798 O O . VAL A 1 235 ? -10.558 -4.309 11.937 1.00 98.00 235 VAL A O 1
ATOM 1801 N N . VAL A 1 236 ? -11.182 -2.177 11.639 1.00 98.25 236 VAL A N 1
ATOM 1802 C CA . VAL A 1 236 ? -9.839 -1.644 11.398 1.00 98.25 236 VAL A CA 1
ATOM 1803 C C . VAL A 1 236 ? -9.511 -0.658 12.510 1.00 98.25 236 VAL A C 1
ATOM 1805 O O . VAL A 1 236 ? -10.122 0.401 12.612 1.00 98.25 236 VAL A O 1
ATOM 1808 N N . GLN A 1 237 ? -8.546 -1.005 13.357 1.00 97.88 237 GLN A N 1
ATOM 1809 C CA . GLN A 1 237 ? -8.114 -0.168 14.470 1.00 97.88 237 GLN A CA 1
ATOM 1810 C C . GLN A 1 237 ? -6.790 0.519 14.137 1.00 97.88 237 GLN A C 1
ATOM 1812 O O . GLN A 1 237 ? -5.764 -0.135 13.941 1.00 97.88 237 GLN A O 1
ATOM 1817 N N . ILE A 1 238 ? -6.790 1.850 14.115 1.00 98.12 238 ILE A N 1
ATOM 1818 C CA . ILE A 1 238 ? -5.573 2.644 13.944 1.00 98.12 238 ILE A CA 1
ATOM 1819 C C . ILE A 1 238 ? -4.939 2.841 15.321 1.00 98.12 238 ILE A C 1
ATOM 1821 O O . ILE A 1 238 ? -5.544 3.434 16.213 1.00 98.12 238 ILE A O 1
ATOM 1825 N N . LYS A 1 239 ? -3.721 2.324 15.493 1.00 97.94 239 LYS A N 1
ATOM 1826 C CA . LYS A 1 239 ? -2.970 2.351 16.752 1.00 97.94 239 LYS A CA 1
ATOM 1827 C C . LYS A 1 239 ? -1.764 3.269 16.626 1.00 97.94 239 LYS A C 1
ATOM 1829 O O . LYS A 1 239 ? -0.969 3.109 15.700 1.00 97.94 239 LYS A O 1
ATOM 1834 N N . PHE A 1 240 ? -1.610 4.206 17.553 1.00 97.94 240 PHE A N 1
ATOM 1835 C CA . PHE A 1 240 ? -0.499 5.162 17.551 1.00 97.94 240 PHE A CA 1
ATOM 1836 C C . PHE A 1 240 ? 0.512 4.849 18.657 1.00 97.94 240 PHE A C 1
ATOM 1838 O O . PHE A 1 240 ? 0.268 4.015 19.532 1.00 97.94 240 PHE A O 1
ATOM 1845 N N . LEU A 1 241 ? 1.667 5.520 18.605 1.00 96.69 241 LEU A N 1
ATOM 1846 C CA . LEU A 1 241 ? 2.708 5.463 19.641 1.00 96.69 241 LEU A CA 1
ATOM 1847 C C . LEU A 1 241 ? 3.156 4.033 19.989 1.00 96.69 241 LEU A C 1
ATOM 1849 O O . LEU A 1 241 ? 3.421 3.720 21.147 1.00 96.69 241 LEU A O 1
ATOM 1853 N N . SER A 1 242 ? 3.201 3.152 18.989 1.00 96.94 242 SER A N 1
ATOM 1854 C CA . SER A 1 242 ? 3.474 1.726 19.173 1.00 96.94 242 SER A CA 1
ATOM 1855 C C . SER A 1 242 ? 4.468 1.224 18.128 1.00 96.94 242 SER A C 1
ATOM 1857 O O . SER A 1 242 ? 4.314 1.505 16.938 1.00 96.94 242 SER A O 1
ATOM 1859 N N . SER A 1 243 ? 5.474 0.474 18.570 1.00 95.12 243 SER A N 1
ATOM 1860 C CA . SER A 1 243 ? 6.503 -0.132 17.717 1.00 95.12 243 SER A CA 1
ATOM 1861 C C . SER A 1 243 ? 6.451 -1.657 17.845 1.00 95.12 243 SER A C 1
ATOM 1863 O O . SER A 1 243 ? 6.121 -2.129 18.936 1.00 95.12 243 SER A O 1
ATOM 1865 N N . PRO A 1 244 ? 6.723 -2.404 16.760 1.00 91.12 244 PRO A N 1
ATOM 1866 C CA . PRO A 1 244 ? 6.922 -3.850 16.826 1.00 91.12 244 PRO A CA 1
ATOM 1867 C C . PRO A 1 244 ? 8.217 -4.213 17.561 1.00 91.12 244 PRO A C 1
ATOM 1869 O O . PRO A 1 244 ? 9.139 -3.361 17.590 1.00 91.12 244 PRO A O 1
#

Foldseek 3Di:
DEELAPDDDPCLQQPPFQVPVVSVCCVVVVVVVCPDPVHDYDYNADDPPNHDPVRVVVVDVDDDDDHPDPDDDQQPDPCCPPPPRDALSLVSNCFSVPPVNVPPDDQQQPDQEEEQEAQALSSLSVVCLLAADLVVVVVTSTDPVSSVNSVNGNHFEYEYEEQAAQLPGHYFPVSVVVQCPGPLEQEAEAVVSNVVRDDPVSVVSLVVDVRSVSSNVSRVVRHVCHVVRVPGSHYYYYGYNDGD